Protein AF-A0A1I5CEI7-F1 (afdb_monomer_lite)

InterPro domains:
  IPR011260 RNA polymerase, alpha subunit, C-terminal [PF03118] (13-60)

Secondary structure (DSSP, 8-state):
----------PPBGGGGT--HHHHHHHHHTT--BHHHHHHS-HHHHHHSTT--HHHHHHHHHHSPPPP---TT---------------------------------PPPP---------PPPPPPTHHHH-S----GGGGSSPPPP-PPPPPPPPPPPPPPPPP-----------PPPPP---------PPPPP--HHHHHHHHHHHHHHHHHHHHHHHHHHHHHHHHHHHHHS--

Radius of gyration: 35.65 Å; chains: 1; bounding box: 99×92×72 Å

Structure (mmCIF, N/CA/C/O backbone):
data_AF-A0A1I5CEI7-F1
#
_entry.id   AF-A0A1I5CEI7-F1
#
loop_
_atom_site.group_PDB
_atom_site.id
_atom_site.type_symbol
_atom_site.label_atom_id
_atom_site.label_alt_id
_atom_site.label_comp_id
_atom_site.label_asym_id
_atom_site.label_entity_id
_atom_site.label_seq_id
_atom_site.pdbx_PDB_ins_code
_atom_site.Cartn_x
_atom_site.Cartn_y
_atom_site.Cartn_z
_atom_site.occupancy
_atom_site.B_iso_or_equiv
_atom_site.auth_seq_id
_atom_site.auth_comp_id
_atom_site.auth_asym_id
_atom_site.auth_atom_id
_atom_site.pdbx_PDB_model_num
ATOM 1 N N . MET A 1 1 ? -38.897 -33.132 11.729 1.00 40.50 1 MET A N 1
ATOM 2 C CA . MET A 1 1 ? -38.758 -31.831 11.042 1.00 40.50 1 MET A CA 1
ATOM 3 C C . MET A 1 1 ? -37.419 -31.217 11.440 1.00 40.50 1 MET A C 1
ATOM 5 O O . MET A 1 1 ? -37.358 -30.592 12.490 1.00 40.50 1 MET A O 1
ATOM 9 N N . PRO A 1 2 ? -36.327 -31.475 10.701 1.00 38.19 2 PRO A N 1
ATOM 10 C CA . PRO A 1 2 ? -35.048 -30.816 10.943 1.00 38.19 2 PRO A CA 1
ATOM 11 C C . PRO A 1 2 ? -35.093 -29.392 10.371 1.00 38.19 2 PRO A C 1
ATOM 13 O O . PRO A 1 2 ? -35.242 -29.205 9.166 1.00 38.19 2 PRO A O 1
ATOM 16 N N . THR A 1 3 ? -34.995 -28.383 11.234 1.00 53.44 3 THR A N 1
ATOM 17 C CA . THR A 1 3 ? -34.773 -26.991 10.833 1.00 53.44 3 THR A CA 1
ATOM 18 C C . THR A 1 3 ? -33.291 -26.824 10.524 1.00 53.44 3 THR A C 1
ATOM 20 O O . THR A 1 3 ? -32.473 -26.655 11.428 1.00 53.44 3 THR A O 1
ATOM 23 N N . SER A 1 4 ? -32.929 -26.930 9.251 1.00 35.31 4 SER A N 1
ATOM 24 C CA . SER A 1 4 ? -31.585 -26.600 8.788 1.00 35.31 4 SER A CA 1
ATOM 25 C C . SER A 1 4 ? -31.311 -25.120 9.068 1.00 35.31 4 SER A C 1
ATOM 27 O O . SER A 1 4 ? -31.874 -24.249 8.407 1.00 35.31 4 SER A O 1
ATOM 29 N N . SER A 1 5 ? -30.464 -24.842 10.065 1.00 48.12 5 SER A N 1
ATOM 30 C CA . SER A 1 5 ? -29.835 -23.532 10.254 1.00 48.12 5 SER A CA 1
ATOM 31 C C . SER A 1 5 ? -29.214 -23.082 8.929 1.00 48.12 5 SER A C 1
ATOM 33 O O . SER A 1 5 ? -28.572 -23.909 8.274 1.00 48.12 5 SER A O 1
ATOM 35 N N . PRO A 1 6 ? -29.381 -21.814 8.515 1.00 50.22 6 PRO A N 1
ATOM 36 C CA . PRO A 1 6 ? -28.732 -21.304 7.316 1.00 50.22 6 PRO A CA 1
ATOM 37 C C . PRO A 1 6 ? -27.226 -21.498 7.484 1.00 50.22 6 PRO A C 1
ATOM 39 O O . PRO A 1 6 ? -26.612 -20.976 8.414 1.00 50.22 6 PRO A O 1
ATOM 42 N N . GLY A 1 7 ? -26.674 -22.363 6.635 1.00 40.50 7 GLY A N 1
ATOM 43 C CA . GLY A 1 7 ? -25.315 -22.852 6.745 1.00 40.50 7 GLY A CA 1
ATOM 44 C C . GLY A 1 7 ? -24.320 -21.703 6.718 1.00 40.50 7 GLY A C 1
ATOM 45 O O . GLY A 1 7 ? -24.330 -20.879 5.804 1.00 40.50 7 GLY A O 1
ATOM 46 N N . ALA A 1 8 ? -23.429 -21.695 7.707 1.00 48.41 8 ALA A N 1
ATOM 47 C CA . ALA A 1 8 ? -22.120 -21.089 7.573 1.00 48.41 8 ALA A CA 1
ATOM 48 C C . ALA A 1 8 ? -21.429 -21.783 6.391 1.00 48.41 8 ALA A C 1
ATOM 50 O O . ALA A 1 8 ? -20.852 -22.860 6.537 1.00 48.41 8 ALA A O 1
ATOM 51 N N . ALA A 1 9 ? -21.578 -21.217 5.191 1.00 51.19 9 ALA A N 1
ATOM 52 C CA . ALA A 1 9 ? -20.766 -21.604 4.050 1.00 51.19 9 ALA A CA 1
ATOM 53 C C . ALA A 1 9 ? -19.300 -21.534 4.502 1.00 51.19 9 ALA A C 1
ATOM 55 O O . ALA A 1 9 ? -18.955 -20.568 5.193 1.00 51.19 9 ALA A O 1
ATOM 56 N N . PRO A 1 10 ? -18.459 -22.538 4.188 1.00 53.06 10 PRO A N 1
ATOM 57 C CA . PRO A 1 10 ? -17.054 -22.496 4.559 1.00 53.06 10 PRO A CA 1
ATOM 58 C C . PRO A 1 10 ? -16.498 -21.196 3.996 1.00 53.06 10 PRO A C 1
ATOM 60 O O . PRO A 1 10 ? -16.489 -20.995 2.780 1.00 53.06 10 PRO A O 1
ATOM 63 N N . ALA A 1 11 ? -16.159 -20.273 4.891 1.00 62.72 11 ALA A N 1
ATOM 64 C CA . ALA A 1 11 ? -15.642 -18.983 4.503 1.00 62.72 11 ALA A CA 1
ATOM 65 C C . ALA A 1 11 ? -14.393 -19.268 3.662 1.00 62.72 11 ALA A C 1
ATOM 67 O O . ALA A 1 11 ? -13.496 -19.998 4.088 1.00 62.72 11 ALA A O 1
ATOM 68 N N . GLY A 1 12 ? -14.435 -18.856 2.391 1.00 76.25 12 GLY A N 1
ATOM 69 C CA . GLY A 1 12 ? -13.384 -19.190 1.437 1.00 76.25 12 GLY A CA 1
ATOM 70 C C . GLY A 1 12 ? -12.027 -18.763 1.988 1.00 76.25 12 GLY A C 1
ATOM 71 O O . GLY A 1 12 ? -11.924 -17.779 2.715 1.00 76.25 12 GLY A O 1
ATOM 72 N N . THR A 1 13 ? -10.964 -19.490 1.663 1.00 85.38 13 THR A N 1
ATOM 73 C CA . THR A 1 13 ? -9.607 -19.060 2.009 1.00 85.38 13 THR A CA 1
ATOM 74 C C . THR A 1 13 ? -9.186 -17.898 1.117 1.00 85.38 13 THR A C 1
ATOM 76 O O . THR A 1 13 ? -9.529 -17.844 -0.064 1.00 85.38 13 THR A O 1
ATOM 79 N N . ILE A 1 14 ? -8.396 -16.966 1.655 1.00 89.00 14 ILE A N 1
ATOM 80 C CA . ILE A 1 14 ? -7.962 -15.745 0.947 1.00 89.00 14 ILE A CA 1
ATOM 81 C C . ILE A 1 14 ? -7.246 -16.048 -0.386 1.00 89.00 14 ILE A C 1
ATOM 83 O O . ILE A 1 14 ? -7.298 -15.243 -1.315 1.00 89.00 14 ILE A O 1
ATOM 87 N N . GLU A 1 15 ? -6.625 -17.220 -0.516 1.00 88.00 15 GLU A N 1
ATOM 88 C CA . GLU A 1 15 ? -5.971 -17.685 -1.747 1.00 88.00 15 GLU A CA 1
ATOM 89 C C . GLU A 1 15 ? -6.950 -17.866 -2.918 1.00 88.00 15 GLU A C 1
ATOM 91 O O . GLU A 1 15 ? -6.601 -17.578 -4.063 1.00 88.00 15 GLU A O 1
ATOM 96 N N . THR A 1 16 ? -8.201 -18.249 -2.641 1.00 89.94 16 THR A N 1
ATOM 97 C CA . THR A 1 16 ? -9.236 -18.439 -3.676 1.00 89.94 16 THR A CA 1
ATOM 98 C C . THR A 1 16 ? -9.731 -17.129 -4.291 1.00 89.94 16 THR A C 1
ATOM 100 O O . THR A 1 16 ? -10.317 -17.142 -5.371 1.00 89.94 16 THR A O 1
ATOM 103 N N . LEU A 1 17 ? -9.439 -15.982 -3.666 1.00 89.44 17 LEU A N 1
ATOM 104 C CA . LEU A 1 17 ? -9.821 -14.658 -4.169 1.00 89.44 17 LEU A CA 1
ATOM 105 C C . LEU A 1 17 ? -8.946 -14.160 -5.335 1.00 89.44 17 LEU A C 1
ATOM 107 O O . LEU A 1 17 ? -9.189 -13.068 -5.851 1.00 89.44 17 LEU A O 1
ATOM 111 N N . GLY A 1 18 ? -7.901 -14.901 -5.725 1.00 93.44 18 GLY A N 1
ATOM 112 C CA . GLY A 1 18 ? -6.992 -14.492 -6.803 1.00 93.44 18 GLY A CA 1
ATOM 113 C C . GLY A 1 18 ? -6.206 -13.215 -6.481 1.00 93.44 18 GLY A C 1
ATOM 114 O O . GLY A 1 18 ? -5.847 -12.448 -7.377 1.00 93.44 18 GLY A O 1
ATOM 115 N N . LEU A 1 19 ? -5.968 -12.946 -5.193 1.00 93.44 19 LEU A N 1
ATOM 116 C CA . LEU A 1 19 ? -5.201 -11.781 -4.767 1.00 93.44 19 LEU A CA 1
ATOM 117 C C . LEU A 1 19 ? -3.720 -11.923 -5.161 1.00 93.44 19 LEU A C 1
ATOM 119 O O . LEU A 1 19 ? -3.182 -13.031 -5.174 1.00 93.44 19 LEU A O 1
ATOM 123 N N . PRO A 1 20 ? -3.012 -10.806 -5.418 1.00 93.75 20 PRO A N 1
ATOM 124 C CA . PRO A 1 20 ? -1.572 -10.845 -5.649 1.00 93.75 20 PRO A CA 1
ATOM 125 C C . PRO A 1 20 ? -0.848 -11.524 -4.481 1.00 93.75 20 PRO A C 1
ATOM 127 O O . PRO A 1 20 ? -1.113 -11.186 -3.326 1.00 93.75 20 PRO A O 1
ATOM 130 N N . THR A 1 21 ? 0.125 -12.398 -4.759 1.00 94.88 21 THR A N 1
ATOM 131 C CA . THR A 1 21 ? 0.855 -13.184 -3.739 1.00 94.88 21 THR A CA 1
ATOM 132 C C . THR A 1 21 ? 1.370 -12.325 -2.583 1.00 94.88 21 THR A C 1
ATOM 134 O O . THR A 1 21 ? 1.241 -12.689 -1.421 1.00 94.88 21 THR A O 1
ATOM 137 N N . ARG A 1 22 ? 1.872 -11.119 -2.882 1.00 94.62 22 ARG A N 1
ATOM 138 C CA . ARG A 1 22 ? 2.364 -10.171 -1.870 1.00 94.62 22 ARG A CA 1
ATOM 139 C C . ARG A 1 22 ? 1.282 -9.727 -0.874 1.00 94.62 22 ARG A C 1
ATOM 141 O O . ARG A 1 22 ? 1.599 -9.496 0.288 1.00 94.62 22 ARG A O 1
ATOM 148 N N . ALA A 1 23 ? 0.034 -9.587 -1.321 1.00 95.94 23 ALA A N 1
ATOM 149 C CA . ALA A 1 23 ? -1.092 -9.255 -0.453 1.00 95.94 23 ALA A CA 1
ATOM 150 C C . ALA A 1 23 ? -1.446 -10.433 0.456 1.00 95.94 23 ALA A C 1
ATOM 152 O O . ALA A 1 23 ? -1.619 -10.231 1.653 1.00 95.94 23 ALA A O 1
ATOM 153 N N . VAL A 1 24 ? -1.472 -11.651 -0.097 1.00 96.25 24 VAL A N 1
ATOM 154 C CA . VAL A 1 24 ? -1.725 -12.880 0.667 1.00 96.25 24 VAL A CA 1
ATOM 155 C C . VAL A 1 24 ? -0.679 -13.039 1.770 1.00 96.25 24 VAL A C 1
ATOM 157 O O . VAL A 1 24 ? -1.043 -13.110 2.935 1.00 96.25 24 VAL A O 1
ATOM 160 N N . THR A 1 25 ? 0.618 -12.952 1.452 1.00 96.44 25 THR A N 1
ATOM 161 C CA . THR A 1 25 ? 1.690 -13.078 2.457 1.00 96.44 25 THR A CA 1
ATOM 162 C C . THR A 1 25 ? 1.593 -12.029 3.570 1.00 96.44 25 THR A C 1
ATOM 164 O O . THR A 1 25 ? 1.842 -12.344 4.733 1.00 96.44 25 THR A O 1
ATOM 167 N N . ALA A 1 26 ? 1.235 -10.783 3.237 1.00 96.56 26 ALA A N 1
ATOM 16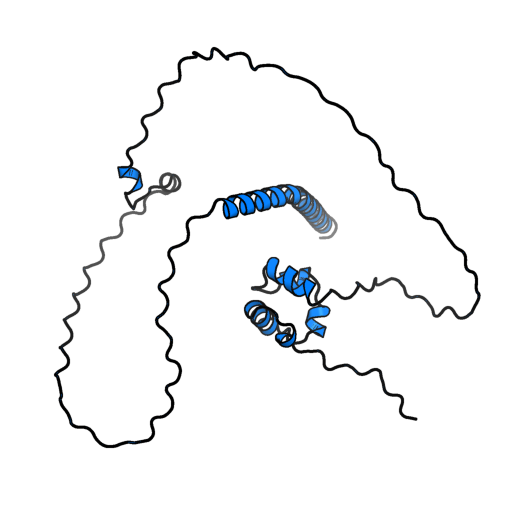8 C CA . ALA A 1 26 ? 1.063 -9.724 4.230 1.00 96.56 26 ALA A CA 1
ATOM 169 C C . ALA A 1 26 ? -0.137 -9.992 5.156 1.00 96.56 26 ALA A C 1
ATOM 171 O O . ALA A 1 26 ? -0.017 -9.816 6.367 1.00 96.56 26 ALA A O 1
ATOM 172 N N . LEU A 1 27 ? -1.261 -10.462 4.603 1.00 96.31 27 LEU A N 1
ATOM 173 C CA . LEU A 1 27 ? -2.462 -10.823 5.362 1.00 96.31 27 LEU A CA 1
ATOM 174 C C . LEU A 1 27 ? -2.216 -12.046 6.257 1.00 96.31 27 LEU A C 1
ATOM 176 O O . LEU A 1 27 ? -2.493 -11.981 7.452 1.00 96.31 27 LEU A O 1
ATOM 180 N N . THR A 1 28 ? -1.584 -13.100 5.733 1.00 96.12 28 THR A N 1
ATOM 181 C CA . THR A 1 28 ? -1.221 -14.298 6.508 1.00 96.12 28 THR A CA 1
ATOM 182 C C . THR A 1 28 ? -0.255 -13.963 7.642 1.00 96.12 28 THR A C 1
ATOM 184 O O . THR A 1 28 ? -0.443 -14.424 8.764 1.00 96.12 28 THR A O 1
ATOM 187 N N . ARG A 1 29 ? 0.749 -13.108 7.396 1.00 96.81 29 ARG A N 1
ATOM 188 C CA . ARG A 1 29 ? 1.665 -12.636 8.449 1.00 96.81 29 ARG A CA 1
ATOM 189 C C . ARG A 1 29 ? 0.936 -11.823 9.525 1.00 96.81 29 ARG A C 1
ATOM 191 O O . ARG A 1 29 ? 1.349 -11.852 10.679 1.00 96.81 29 ARG A O 1
ATOM 198 N N . ALA A 1 30 ? -0.130 -11.116 9.159 1.00 95.31 30 ALA A N 1
ATOM 199 C CA . ALA A 1 30 ? -0.997 -10.401 10.092 1.00 95.31 30 ALA A CA 1
ATOM 200 C C . AL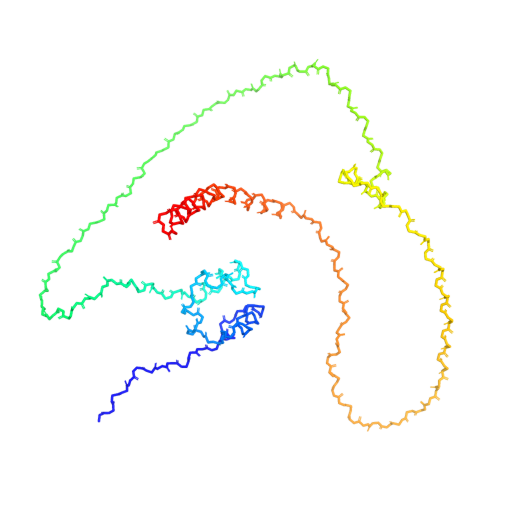A A 1 30 ? -2.046 -11.305 10.774 1.00 95.31 30 ALA A C 1
ATOM 202 O O . ALA A 1 30 ? -2.870 -10.801 11.531 1.00 95.31 30 ALA A O 1
ATOM 203 N N . GLY A 1 31 ? -2.030 -12.620 10.517 1.00 96.38 31 GLY A N 1
ATOM 204 C CA . GLY A 1 31 ? -2.982 -13.584 11.078 1.00 96.38 31 GLY A CA 1
ATOM 205 C C . GLY A 1 31 ? -4.363 -13.571 10.414 1.00 96.38 31 GLY A C 1
ATOM 206 O O . GLY A 1 31 ? -5.285 -14.207 10.912 1.00 96.38 31 GLY A O 1
ATOM 207 N N . ILE A 1 32 ? -4.523 -12.863 9.294 1.00 95.69 32 ILE A N 1
ATOM 208 C CA . ILE A 1 32 ? -5.776 -12.779 8.541 1.00 95.69 32 ILE A CA 1
ATOM 209 C C . ILE A 1 32 ? -5.708 -13.842 7.446 1.00 95.69 32 ILE A C 1
ATOM 211 O O . ILE A 1 32 ? -5.067 -13.634 6.418 1.00 95.69 32 ILE A O 1
ATOM 215 N N . THR A 1 33 ? -6.320 -15.001 7.688 1.00 95.00 33 THR A N 1
ATOM 216 C CA . THR A 1 33 ? -6.325 -16.151 6.760 1.00 95.00 33 THR A CA 1
ATOM 217 C C . THR A 1 33 ? -7.700 -16.442 6.155 1.00 95.00 33 THR A C 1
ATOM 219 O O . THR A 1 33 ? -7.792 -17.169 5.165 1.00 95.00 33 THR A O 1
ATOM 222 N N . ASP A 1 34 ? -8.747 -15.829 6.706 1.00 93.25 34 ASP A N 1
ATOM 223 C CA . ASP A 1 34 ? -10.143 -16.035 6.329 1.00 93.25 34 ASP A CA 1
ATOM 224 C C . ASP A 1 34 ? -10.742 -14.797 5.633 1.00 93.25 34 ASP A C 1
ATOM 226 O O . ASP A 1 34 ? -10.469 -13.649 6.002 1.00 93.25 34 ASP A O 1
ATOM 230 N N . VAL A 1 35 ? -11.588 -15.034 4.630 1.00 93.12 35 VAL A N 1
ATOM 231 C CA . VAL A 1 35 ? -12.353 -14.010 3.913 1.00 93.12 35 VAL A CA 1
ATOM 232 C C . VAL A 1 35 ? -13.341 -13.298 4.834 1.00 93.12 35 VAL A C 1
ATOM 234 O O . VAL A 1 35 ? -13.513 -12.088 4.687 1.00 93.12 35 VAL A O 1
ATOM 237 N N . ALA A 1 36 ? -13.945 -13.983 5.811 1.00 87.12 36 ALA A N 1
ATOM 238 C CA . ALA A 1 36 ? -14.850 -13.325 6.758 1.00 87.12 36 ALA A CA 1
ATOM 239 C C . ALA A 1 36 ? -14.101 -12.310 7.641 1.00 87.12 36 ALA A C 1
ATOM 241 O O . ALA A 1 36 ? -14.546 -11.170 7.796 1.00 87.12 36 ALA A O 1
ATOM 242 N N . ALA A 1 37 ? -12.917 -12.684 8.140 1.00 91.00 37 ALA A N 1
ATOM 243 C CA . ALA A 1 37 ? -12.034 -11.776 8.872 1.00 91.00 37 ALA A CA 1
ATOM 244 C C . ALA A 1 37 ? -11.566 -10.605 7.990 1.00 91.00 37 ALA A C 1
ATOM 246 O O . ALA A 1 37 ? -11.557 -9.456 8.432 1.00 91.00 37 ALA A O 1
ATOM 247 N N . LEU A 1 38 ? -11.231 -10.873 6.723 1.00 93.56 38 LEU A N 1
ATOM 248 C CA . LEU A 1 38 ? -10.838 -9.839 5.765 1.00 93.56 38 LEU A CA 1
ATOM 249 C C . LEU A 1 38 ? -11.974 -8.849 5.461 1.00 93.56 38 LEU A C 1
ATOM 251 O O . LEU A 1 38 ? -11.726 -7.648 5.336 1.00 93.56 38 LEU A O 1
ATOM 255 N N . ALA A 1 39 ? -13.208 -9.344 5.346 1.00 92.00 39 ALA A N 1
ATOM 256 C CA . ALA A 1 39 ? -14.391 -8.524 5.127 1.00 92.00 39 ALA A CA 1
ATOM 257 C C . ALA A 1 39 ? -14.694 -7.643 6.346 1.00 92.00 39 ALA A C 1
ATOM 259 O O . ALA A 1 39 ? -15.011 -6.472 6.167 1.00 92.00 39 ALA A O 1
ATOM 260 N N . ALA A 1 40 ? -14.539 -8.173 7.563 1.00 90.81 40 ALA A N 1
ATOM 261 C CA . ALA A 1 40 ? -14.794 -7.442 8.804 1.00 90.81 40 ALA A CA 1
ATOM 262 C C . ALA A 1 40 ? -13.826 -6.273 9.049 1.00 90.81 40 ALA A C 1
ATOM 264 O O . ALA A 1 40 ? -14.191 -5.311 9.722 1.00 90.81 40 ALA A O 1
ATOM 265 N N . LEU A 1 41 ? -12.607 -6.337 8.502 1.00 92.31 41 LEU A N 1
ATOM 266 C CA . LEU A 1 41 ? -11.656 -5.234 8.604 1.00 92.31 41 LEU A CA 1
ATOM 267 C C . LEU A 1 41 ? -12.168 -4.020 7.838 1.00 92.31 41 LEU A C 1
ATOM 269 O O . LEU A 1 41 ? -12.793 -4.159 6.789 1.00 92.31 41 LEU A O 1
ATOM 273 N N . THR A 1 42 ? -11.823 -2.823 8.295 1.00 92.69 42 THR A N 1
ATOM 274 C CA . THR A 1 42 ? -12.103 -1.561 7.597 1.00 92.69 42 THR A CA 1
ATOM 275 C C . THR A 1 42 ? -10.969 -1.182 6.646 1.00 92.69 42 THR A C 1
ATOM 277 O O . THR A 1 42 ? -9.856 -1.723 6.680 1.00 92.69 42 THR A O 1
ATOM 280 N N . ARG A 1 43 ? -11.201 -0.214 5.751 1.00 91.12 43 ARG A N 1
ATOM 281 C CA . ARG A 1 43 ? -10.130 0.307 4.875 1.00 91.12 43 ARG A CA 1
ATOM 282 C C . ARG A 1 43 ? -8.949 0.887 5.667 1.00 91.12 43 ARG A C 1
ATOM 284 O O . ARG A 1 43 ? -7.805 0.782 5.223 1.00 91.12 43 ARG A O 1
ATOM 291 N N . ARG A 1 44 ? -9.227 1.487 6.830 1.00 89.94 44 ARG A N 1
ATOM 292 C CA . ARG A 1 44 ? -8.214 2.045 7.735 1.00 89.94 44 ARG A CA 1
ATOM 293 C C . ARG A 1 44 ? -7.368 0.940 8.361 1.00 89.94 44 ARG A C 1
ATOM 295 O O . ARG A 1 44 ? -6.146 1.056 8.358 1.00 89.94 44 ARG A O 1
ATOM 302 N N . GLU A 1 45 ? -7.996 -0.126 8.837 1.00 94.69 45 GLU A N 1
ATOM 303 C CA . GLU A 1 45 ? -7.296 -1.266 9.440 1.00 94.69 45 GLU A CA 1
ATOM 304 C C . GLU A 1 45 ? -6.434 -2.000 8.415 1.00 94.69 45 GLU A C 1
ATOM 306 O O . GLU A 1 45 ? -5.263 -2.258 8.678 1.00 94.69 45 GLU A O 1
ATOM 311 N N . LEU A 1 46 ? -6.939 -2.206 7.194 1.00 95.50 46 LEU A N 1
ATOM 312 C CA . LEU A 1 46 ? -6.127 -2.769 6.111 1.00 95.50 46 LEU A CA 1
ATOM 313 C C . LEU A 1 46 ? -4.902 -1.915 5.772 1.00 95.50 46 LEU A C 1
ATOM 315 O O . LEU A 1 46 ? -3.855 -2.460 5.439 1.00 95.50 46 LEU A O 1
ATOM 319 N N . SER A 1 47 ? -5.010 -0.586 5.864 1.00 95.81 47 SER A N 1
ATOM 320 C CA . SER A 1 47 ? -3.866 0.307 5.639 1.00 95.81 47 SER A CA 1
ATOM 321 C C . SER A 1 47 ? -2.840 0.303 6.778 1.00 95.81 47 SER A C 1
ATOM 323 O O . SER A 1 47 ? -1.723 0.772 6.578 1.00 95.81 47 SER A O 1
ATOM 325 N N . ALA A 1 48 ? -3.202 -0.221 7.955 1.00 96.19 48 ALA A N 1
ATOM 326 C CA . ALA A 1 48 ? -2.287 -0.388 9.080 1.00 96.19 48 ALA A CA 1
ATOM 327 C C . ALA A 1 48 ? -1.460 -1.683 8.979 1.00 96.19 48 ALA A C 1
ATOM 329 O O . ALA A 1 48 ? -0.456 -1.815 9.678 1.00 96.19 48 ALA A O 1
ATOM 330 N N . VAL A 1 49 ? -1.844 -2.625 8.107 1.00 96.12 49 VAL A N 1
ATOM 331 C CA . VAL A 1 49 ? -1.119 -3.887 7.929 1.00 96.12 49 VAL A CA 1
ATOM 332 C C . VAL A 1 49 ? 0.225 -3.636 7.219 1.00 96.12 49 VAL A C 1
ATOM 334 O O . VAL A 1 49 ? 0.244 -3.132 6.089 1.00 96.12 49 VAL A O 1
ATOM 337 N N . PRO A 1 50 ? 1.371 -4.003 7.828 1.00 94.31 50 PRO A N 1
ATOM 338 C CA . PRO A 1 50 ? 2.684 -3.792 7.226 1.00 94.31 50 PRO A CA 1
ATOM 339 C C . PRO A 1 50 ? 2.820 -4.489 5.867 1.00 94.31 50 PRO A C 1
ATOM 341 O O . PRO A 1 50 ? 2.567 -5.683 5.727 1.00 94.31 50 PRO A O 1
ATOM 344 N N . GLY A 1 51 ? 3.259 -3.743 4.852 1.00 93.88 51 GLY A N 1
ATOM 345 C CA . GLY A 1 51 ? 3.439 -4.263 3.491 1.00 93.88 51 GLY A CA 1
ATOM 346 C C . GLY A 1 51 ? 2.203 -4.167 2.589 1.00 93.88 51 GLY A C 1
ATOM 347 O O . GLY A 1 51 ? 2.329 -4.416 1.386 1.00 93.88 51 GLY A O 1
ATOM 348 N N . LEU A 1 52 ? 1.050 -3.731 3.112 1.00 95.12 52 LEU A N 1
ATOM 349 C CA . LEU A 1 52 ? -0.138 -3.406 2.320 1.00 95.12 52 LEU A CA 1
ATOM 350 C C . LEU A 1 52 ? -0.171 -1.913 1.962 1.00 95.12 52 LEU A C 1
ATOM 352 O O . LEU A 1 52 ? -0.611 -1.057 2.721 1.00 95.12 52 LEU A O 1
ATOM 356 N N . GLY A 1 53 ? 0.300 -1.586 0.757 1.00 94.50 53 GLY A N 1
ATOM 357 C CA . GLY A 1 53 ? 0.202 -0.227 0.219 1.00 94.50 53 GLY A CA 1
ATOM 358 C C . GLY A 1 53 ? -1.227 0.148 -0.201 1.00 94.50 53 GLY A C 1
ATOM 359 O O . GLY A 1 53 ? -2.046 -0.717 -0.511 1.00 94.50 53 GLY A O 1
ATOM 360 N N . ALA A 1 54 ? -1.511 1.450 -0.321 1.00 91.75 54 ALA A N 1
ATOM 361 C CA . ALA A 1 54 ? -2.834 1.972 -0.703 1.00 91.75 54 ALA A CA 1
ATOM 362 C C . ALA A 1 54 ? -3.399 1.371 -2.010 1.00 91.75 54 ALA A C 1
ATOM 364 O O . ALA A 1 54 ? -4.608 1.166 -2.139 1.00 91.75 54 ALA A O 1
ATOM 365 N N . GLY A 1 55 ? -2.526 1.048 -2.972 1.00 94.81 55 GLY A N 1
ATOM 366 C CA . GLY A 1 55 ? -2.918 0.371 -4.211 1.00 94.81 55 GLY A CA 1
ATOM 367 C C . GLY A 1 55 ? -3.467 -1.038 -3.970 1.00 94.81 55 GLY A C 1
ATOM 368 O O . GLY A 1 55 ? -4.520 -1.378 -4.503 1.00 94.81 55 GLY A O 1
ATOM 369 N N . LEU A 1 56 ? -2.812 -1.823 -3.107 1.00 95.56 56 LEU A N 1
ATOM 370 C CA . LEU A 1 56 ? -3.274 -3.166 -2.745 1.00 95.56 56 LEU A CA 1
ATOM 371 C C . LEU A 1 56 ? -4.576 -3.115 -1.949 1.00 95.56 56 LEU A C 1
ATOM 373 O O . LEU A 1 56 ? -5.486 -3.879 -2.244 1.00 95.56 56 LEU A O 1
ATOM 377 N N . VAL A 1 57 ? -4.717 -2.168 -1.018 1.00 95.62 57 VAL A N 1
ATOM 378 C CA . VAL A 1 57 ? -5.976 -1.967 -0.278 1.00 95.62 57 VAL A CA 1
ATOM 379 C C . VAL A 1 57 ? -7.135 -1.659 -1.234 1.00 95.62 57 VAL A C 1
ATOM 381 O O . VAL A 1 57 ? -8.244 -2.159 -1.060 1.00 95.62 57 VAL A O 1
ATOM 384 N N . THR A 1 58 ? -6.887 -0.866 -2.279 1.00 93.75 58 THR A N 1
ATOM 385 C CA . THR A 1 58 ? -7.906 -0.555 -3.295 1.00 93.75 58 THR A CA 1
ATOM 386 C C . THR A 1 58 ? -8.264 -1.779 -4.139 1.00 93.75 58 THR A C 1
ATOM 388 O O . THR A 1 58 ? -9.439 -1.980 -4.435 1.00 93.75 58 THR A O 1
ATOM 391 N N . ALA A 1 59 ? -7.277 -2.608 -4.493 1.00 92.19 59 ALA A N 1
ATOM 392 C CA . ALA A 1 59 ? -7.495 -3.850 -5.233 1.00 92.19 59 ALA A CA 1
ATOM 393 C C . ALA A 1 59 ? -8.289 -4.876 -4.409 1.00 92.19 59 ALA A C 1
ATOM 395 O O . ALA A 1 59 ? -9.280 -5.406 -4.901 1.00 92.19 59 ALA A O 1
ATOM 396 N N . ILE A 1 60 ? -7.923 -5.079 -3.139 1.00 93.00 60 ILE A N 1
ATOM 397 C CA . ILE A 1 60 ? -8.640 -5.977 -2.221 1.00 93.00 60 ILE A CA 1
ATOM 398 C C . ILE A 1 60 ? -10.103 -5.543 -2.090 1.00 93.00 60 ILE A C 1
ATOM 400 O O . ILE A 1 60 ? -10.995 -6.373 -2.208 1.00 93.00 60 ILE A O 1
ATOM 404 N N . ARG A 1 61 ? -10.373 -4.238 -1.949 1.00 92.94 61 ARG A N 1
ATOM 405 C CA . ARG A 1 61 ? -11.746 -3.715 -1.821 1.00 92.94 61 ARG A CA 1
ATOM 406 C C . ARG A 1 61 ? -12.599 -3.805 -3.079 1.00 92.94 61 ARG A C 1
ATOM 408 O O . ARG A 1 61 ? -13.811 -3.664 -2.980 1.00 92.94 61 ARG A O 1
ATOM 415 N N . ARG A 1 62 ? -11.996 -4.020 -4.250 1.00 90.44 62 ARG A N 1
ATOM 416 C CA . ARG A 1 62 ? -12.768 -4.351 -5.454 1.00 90.44 62 ARG A CA 1
ATOM 417 C C . ARG A 1 62 ? -13.284 -5.787 -5.423 1.00 90.44 62 ARG A C 1
ATOM 419 O O . ARG A 1 62 ? -14.338 -6.036 -5.989 1.00 90.44 62 ARG A O 1
ATOM 426 N N . VAL A 1 63 ? -12.541 -6.699 -4.797 1.00 91.00 63 VAL A N 1
ATOM 427 C CA . VAL A 1 63 ? -12.871 -8.132 -4.740 1.00 91.00 63 VAL A CA 1
ATOM 428 C C . VAL A 1 63 ? -13.723 -8.457 -3.513 1.00 91.00 63 VAL A C 1
ATOM 430 O O . VAL A 1 63 ? -14.659 -9.241 -3.603 1.00 91.00 63 VAL A O 1
ATOM 433 N N . VAL A 1 64 ? -13.426 -7.822 -2.378 1.00 90.62 64 VAL A N 1
ATOM 434 C CA . VAL A 1 64 ? -14.133 -8.005 -1.107 1.00 90.62 64 VAL A CA 1
ATOM 435 C C . VAL A 1 64 ? -14.749 -6.663 -0.700 1.00 90.62 64 VAL A C 1
ATOM 437 O O . VAL A 1 64 ? -14.063 -5.836 -0.080 1.00 90.62 64 VAL A O 1
ATOM 440 N N . PRO A 1 65 ? -16.008 -6.389 -1.094 1.00 81.00 65 PRO A N 1
ATOM 441 C CA . PRO A 1 65 ? -16.704 -5.187 -0.653 1.00 81.00 65 PRO A CA 1
ATOM 442 C C . PRO A 1 65 ? -16.802 -5.157 0.879 1.00 81.00 65 PRO A C 1
ATOM 444 O O . PRO A 1 65 ? -16.935 -6.188 1.533 1.00 81.00 65 PRO A O 1
ATOM 447 N N . GLU A 1 66 ? -16.670 -3.961 1.455 1.00 75.75 66 GLU A N 1
ATOM 448 C CA . GLU A 1 66 ? -16.802 -3.751 2.901 1.00 75.75 66 GLU A CA 1
ATOM 449 C C . GLU A 1 66 ? -18.250 -4.047 3.326 1.00 75.75 66 GLU A C 1
ATOM 451 O O . GLU A 1 66 ? -19.173 -3.659 2.598 1.00 75.75 66 GLU A O 1
ATOM 456 N N . PRO A 1 67 ? -18.476 -4.739 4.460 1.00 70.25 67 PRO A N 1
ATOM 457 C CA . PRO A 1 67 ? -19.814 -4.938 4.981 1.00 70.25 67 PRO A CA 1
ATOM 458 C C . PRO A 1 67 ? -20.452 -3.561 5.177 1.00 70.25 67 PRO A C 1
ATOM 460 O O . PRO A 1 67 ? -19.786 -2.650 5.683 1.00 70.25 67 PRO A O 1
ATOM 463 N N . PRO A 1 68 ? -21.713 -3.377 4.745 1.00 64.94 68 PRO A N 1
ATOM 464 C CA . PRO A 1 68 ? -22.403 -2.115 4.942 1.00 64.94 68 PRO A CA 1
ATOM 465 C C . PRO A 1 68 ? -22.336 -1.806 6.430 1.00 64.94 68 PRO A C 1
ATOM 467 O O . PRO A 1 68 ? -22.751 -2.631 7.243 1.00 64.94 68 PRO A O 1
ATOM 470 N N . ALA A 1 69 ? -21.728 -0.667 6.773 1.00 62.03 69 ALA A N 1
ATOM 471 C CA . ALA A 1 69 ? -21.562 -0.252 8.152 1.00 62.03 69 ALA A CA 1
ATOM 472 C C . ALA A 1 69 ? -22.934 -0.326 8.823 1.00 62.03 69 ALA A C 1
ATOM 474 O O . ALA A 1 69 ? -23.829 0.461 8.509 1.00 62.03 69 ALA A O 1
ATOM 475 N N . VAL A 1 70 ? -23.115 -1.323 9.691 1.00 57.41 70 VAL A N 1
ATOM 476 C CA . VAL A 1 70 ? -24.322 -1.445 10.494 1.00 57.41 70 VAL A CA 1
ATOM 477 C C . VAL A 1 70 ? -24.254 -0.254 11.423 1.00 57.41 70 VAL A C 1
ATOM 479 O O . VAL A 1 70 ? -23.461 -0.243 12.362 1.00 57.41 70 VAL A O 1
ATOM 482 N N . LEU A 1 71 ? -24.997 0.797 11.085 1.00 46.44 71 LEU A N 1
ATOM 483 C CA . LEU A 1 71 ? -25.117 1.979 11.917 1.00 46.44 71 LEU A CA 1
ATOM 484 C C . LEU A 1 71 ? -25.561 1.486 13.302 1.00 46.44 71 LEU A C 1
ATOM 486 O O . LEU A 1 71 ? -26.648 0.908 13.406 1.00 46.44 71 LEU A O 1
ATOM 490 N N . PRO A 1 72 ? -24.746 1.649 14.361 1.00 53.66 72 PRO A N 1
ATOM 491 C CA . PRO A 1 72 ? -25.155 1.304 15.713 1.00 53.66 72 PRO A CA 1
ATOM 492 C C . PRO A 1 72 ? -26.199 2.338 16.148 1.00 53.66 72 PRO A C 1
ATOM 494 O O . PRO A 1 72 ? -25.872 3.352 16.754 1.00 53.66 72 PRO A O 1
ATOM 497 N N . GLY A 1 73 ? -27.447 2.153 15.720 1.00 52.00 73 GLY A N 1
ATOM 498 C CA . GLY A 1 73 ? -28.458 3.197 15.870 1.00 52.00 73 GLY A CA 1
ATOM 499 C C . GLY A 1 73 ? -29.830 2.922 15.270 1.00 52.00 73 GLY A C 1
ATOM 500 O O . GLY A 1 73 ? -30.647 3.834 15.226 1.00 52.00 73 GLY A O 1
ATOM 501 N N . THR A 1 74 ? -30.138 1.704 14.830 1.00 46.75 74 THR A N 1
ATOM 502 C CA . THR A 1 74 ? -31.537 1.343 14.567 1.00 46.75 74 THR A CA 1
ATOM 503 C C . THR A 1 74 ? -31.854 0.020 15.238 1.00 46.75 74 THR A C 1
ATOM 505 O O . THR A 1 74 ? -32.030 -1.017 14.609 1.00 46.75 74 THR A O 1
ATOM 508 N N . THR A 1 75 ? -31.953 0.063 16.566 1.00 50.09 75 THR A N 1
ATOM 509 C CA . THR A 1 75 ? -32.931 -0.767 17.269 1.00 50.09 75 THR A CA 1
ATOM 510 C C . THR A 1 75 ? -34.304 -0.393 16.713 1.00 50.09 75 THR A C 1
ATOM 512 O O . THR A 1 75 ? -34.972 0.492 17.240 1.00 50.09 75 THR A O 1
ATOM 515 N N . VAL A 1 76 ? -34.686 -0.998 15.589 1.00 50.72 76 VAL A N 1
ATOM 516 C CA . VAL A 1 76 ? -36.083 -1.062 15.171 1.00 50.72 76 VAL A CA 1
ATOM 517 C C . VAL A 1 76 ? -36.719 -2.046 16.153 1.00 50.72 76 VAL A C 1
ATOM 519 O O . VAL A 1 76 ? -36.376 -3.230 16.108 1.00 50.72 76 VAL A O 1
ATOM 522 N N . PRO A 1 77 ? -37.556 -1.595 17.107 1.00 54.31 77 PRO A N 1
ATOM 523 C CA . PRO A 1 77 ? -38.355 -2.529 17.886 1.00 54.31 77 PRO A CA 1
ATOM 524 C C . PRO A 1 77 ? -39.205 -3.357 16.909 1.00 54.31 77 PRO A C 1
ATOM 526 O O . PRO A 1 77 ? -39.558 -2.840 15.847 1.00 54.31 77 PRO A O 1
ATOM 529 N N . PRO A 1 78 ? -39.546 -4.618 17.223 1.00 55.41 78 PRO A N 1
ATOM 530 C CA . PRO A 1 78 ? -40.432 -5.414 16.385 1.00 55.41 78 PRO A CA 1
ATOM 531 C C . PRO A 1 78 ? -41.820 -4.757 16.360 1.00 55.41 78 PRO A C 1
ATOM 533 O O . PRO A 1 78 ? -42.677 -5.019 17.204 1.00 55.41 78 PRO A O 1
ATOM 536 N N . ALA A 1 79 ? -42.024 -3.852 15.403 1.00 44.81 79 ALA A N 1
ATOM 537 C CA . ALA A 1 79 ? -43.308 -3.250 15.119 1.00 44.81 79 ALA A CA 1
ATOM 538 C C . ALA A 1 79 ? -44.159 -4.320 14.442 1.00 44.81 79 ALA A C 1
ATOM 540 O O . ALA A 1 79 ? -44.008 -4.663 13.271 1.00 44.81 79 ALA A O 1
ATOM 541 N N . THR A 1 80 ? -45.010 -4.896 15.274 1.00 54.97 80 THR A N 1
ATOM 542 C CA . THR A 1 80 ? -46.127 -5.737 14.887 1.00 54.97 80 THR A CA 1
ATOM 543 C C . THR A 1 80 ? -47.072 -4.892 14.014 1.00 54.97 80 THR A C 1
ATOM 545 O O . THR A 1 80 ? -47.360 -3.750 14.360 1.00 54.97 80 THR A O 1
ATOM 548 N N . THR A 1 81 ? -47.589 -5.495 12.939 1.00 51.84 81 THR A N 1
ATOM 549 C CA . THR A 1 81 ? -48.894 -5.178 12.319 1.00 51.84 81 THR A CA 1
ATOM 550 C C . THR A 1 81 ? -48.977 -4.037 11.284 1.00 51.84 81 THR A C 1
ATOM 552 O O . THR A 1 81 ? -49.059 -2.866 11.621 1.00 51.84 81 THR A O 1
ATOM 555 N N . ALA A 1 82 ? -49.145 -4.484 10.032 1.00 50.53 82 ALA A N 1
ATOM 556 C CA . ALA A 1 82 ? -50.204 -4.128 9.073 1.00 50.53 82 ALA A CA 1
ATOM 557 C C . ALA A 1 82 ? -50.248 -2.778 8.332 1.00 50.53 82 ALA A C 1
ATOM 559 O O . ALA A 1 82 ? -49.900 -1.721 8.838 1.00 50.53 82 ALA A O 1
ATOM 560 N N . ALA A 1 83 ? -50.876 -2.914 7.155 1.00 47.72 83 ALA A N 1
ATOM 561 C CA . ALA A 1 83 ? -51.447 -1.919 6.251 1.00 47.72 83 ALA A CA 1
ATOM 562 C C . ALA A 1 83 ? -50.408 -1.133 5.436 1.00 47.72 83 ALA A C 1
ATOM 564 O O . ALA A 1 83 ? -49.633 -0.345 5.957 1.00 47.72 83 ALA A O 1
ATOM 565 N N . ASP A 1 84 ? -50.213 -1.488 4.166 1.00 55.28 84 ASP A N 1
ATOM 566 C CA . ASP A 1 84 ? -51.083 -1.099 3.043 1.00 55.28 84 ASP A CA 1
ATOM 567 C C . ASP A 1 84 ? -51.014 0.416 2.802 1.00 55.28 84 ASP A C 1
ATOM 569 O O . ASP A 1 84 ? -51.428 1.191 3.660 1.00 55.28 84 ASP A O 1
ATOM 573 N N . THR A 1 85 ? -50.429 0.805 1.661 1.00 47.94 85 THR A N 1
ATOM 574 C CA . THR A 1 85 ? -50.792 1.944 0.785 1.00 47.94 85 THR A CA 1
ATOM 575 C C . THR A 1 85 ? -49.585 2.380 -0.066 1.00 47.94 85 THR A C 1
ATOM 577 O O . THR A 1 85 ? -48.671 3.068 0.384 1.00 47.94 85 THR A O 1
ATOM 580 N N . THR A 1 86 ? -49.624 1.989 -1.339 1.00 50.84 86 THR A N 1
ATOM 581 C CA . THR A 1 86 ? -48.981 2.622 -2.511 1.00 50.84 86 THR A CA 1
ATOM 582 C C . THR A 1 86 ? -49.501 4.064 -2.663 1.00 50.84 86 THR A C 1
ATOM 584 O O . THR A 1 86 ? -50.705 4.245 -2.483 1.00 50.84 86 THR A O 1
ATOM 587 N N . PRO A 1 87 ? -48.694 5.099 -3.001 1.00 58.38 87 PRO A N 1
ATOM 588 C CA . PRO A 1 87 ? -48.477 5.480 -4.417 1.00 58.38 87 PRO A CA 1
ATOM 589 C C . PRO A 1 87 ? -47.081 6.110 -4.705 1.00 58.38 87 PRO A C 1
ATOM 591 O O . PRO A 1 87 ? -46.457 6.715 -3.846 1.00 58.38 87 PRO A O 1
ATOM 594 N N . ALA A 1 88 ? -46.433 5.790 -5.830 1.00 42.34 88 ALA A N 1
ATOM 595 C CA . ALA A 1 88 ? -46.459 6.479 -7.134 1.00 42.34 88 ALA A CA 1
ATOM 596 C C . ALA A 1 88 ? -45.639 7.794 -7.243 1.00 42.34 88 ALA A C 1
ATOM 598 O O . ALA A 1 88 ? -45.938 8.779 -6.586 1.00 42.34 88 ALA A O 1
ATOM 599 N N . VAL A 1 89 ? -44.697 7.773 -8.204 1.00 53.66 89 VAL A N 1
ATOM 600 C CA . VAL A 1 89 ? -44.294 8.853 -9.138 1.00 53.66 89 VAL A CA 1
ATOM 601 C C . VAL A 1 89 ? -43.683 10.143 -8.556 1.00 53.66 89 VAL A C 1
ATOM 603 O O . VAL A 1 89 ? -44.341 10.899 -7.857 1.00 53.66 89 VAL A O 1
ATOM 606 N N . THR A 1 90 ? -42.456 10.480 -8.985 1.00 40.28 90 THR A N 1
ATOM 607 C CA . THR A 1 90 ? -42.160 11.666 -9.834 1.00 40.28 90 THR A CA 1
ATOM 608 C C . THR A 1 90 ? -40.652 11.796 -10.084 1.00 40.28 90 THR A C 1
ATOM 610 O O . THR A 1 90 ? -39.859 11.996 -9.168 1.00 40.28 90 THR A O 1
ATOM 613 N N . THR A 1 91 ? -40.284 11.716 -11.360 1.00 58.88 91 THR A N 1
ATOM 614 C CA . THR A 1 91 ? -38.989 12.094 -11.938 1.00 58.88 91 THR A CA 1
ATOM 615 C C . THR A 1 91 ? -38.951 13.608 -12.186 1.00 58.88 91 THR A C 1
ATOM 617 O O . THR A 1 91 ? -39.872 14.110 -12.828 1.00 58.88 91 THR A O 1
ATOM 620 N N . PRO A 1 92 ? -37.885 14.331 -11.796 1.00 52.44 92 PRO A N 1
ATOM 621 C CA . PRO A 1 92 ? -37.504 15.594 -12.428 1.00 52.44 92 PRO A CA 1
ATOM 622 C C . PRO A 1 92 ? -36.176 15.401 -13.189 1.00 52.44 92 PRO A C 1
ATOM 624 O O . PRO A 1 92 ? -35.179 14.965 -12.622 1.00 52.44 92 PRO A O 1
ATOM 627 N N . ALA A 1 93 ? -36.186 15.486 -14.519 1.00 43.75 93 ALA A N 1
ATOM 628 C CA . ALA A 1 93 ? -36.115 16.726 -15.302 1.00 43.75 93 ALA A CA 1
ATOM 629 C C . ALA A 1 93 ? -34.664 17.229 -15.448 1.00 43.75 93 ALA A C 1
ATOM 631 O O . ALA A 1 93 ? -34.123 17.949 -14.614 1.00 43.75 93 ALA A O 1
ATOM 632 N N . GLU A 1 94 ? -34.068 16.795 -16.554 1.00 48.94 94 GLU A N 1
ATOM 633 C CA . GLU A 1 94 ? -32.853 17.294 -17.193 1.00 48.94 94 GLU A CA 1
ATOM 634 C C . GLU A 1 94 ? -33.070 18.711 -17.757 1.00 48.94 94 GLU A C 1
ATOM 636 O O . GLU A 1 94 ? -34.104 18.958 -18.381 1.00 48.94 94 GLU A O 1
ATOM 641 N N . PRO A 1 95 ? -32.094 19.625 -17.609 1.00 60.09 95 PRO A N 1
ATOM 642 C CA . PRO A 1 95 ? -32.000 20.796 -18.468 1.00 60.09 95 PRO A CA 1
ATOM 643 C C . PRO A 1 95 ? -30.688 20.807 -19.274 1.00 60.09 95 PRO A C 1
ATOM 645 O O . PRO A 1 95 ? -29.607 21.046 -18.738 1.00 60.09 95 PRO A O 1
ATOM 648 N N . ALA A 1 96 ? -30.813 20.626 -20.589 1.00 46.44 96 ALA A N 1
ATOM 649 C CA . ALA A 1 96 ? -29.996 21.325 -21.588 1.00 46.44 96 ALA A CA 1
ATOM 650 C C . ALA A 1 96 ? -30.662 22.692 -21.861 1.00 46.44 96 ALA A C 1
ATOM 652 O O . ALA A 1 96 ? -31.892 22.765 -21.774 1.00 46.44 96 ALA A O 1
ATOM 653 N N . PRO A 1 97 ? -29.926 23.787 -22.154 1.00 62.59 97 PRO A N 1
ATOM 654 C CA . PRO A 1 97 ? -29.324 24.039 -23.481 1.00 62.59 97 PRO A CA 1
ATOM 655 C C . PRO A 1 97 ? -28.003 24.868 -23.347 1.00 62.59 97 PRO A C 1
ATOM 657 O O . PRO A 1 97 ? -27.514 25.037 -22.241 1.00 62.59 97 PRO A O 1
ATOM 660 N N . ALA A 1 98 ? -27.287 25.422 -24.329 1.00 42.25 98 ALA A N 1
ATOM 661 C CA . ALA A 1 98 ? -27.520 25.805 -25.714 1.00 42.25 98 ALA A CA 1
ATOM 662 C C . ALA A 1 98 ? -26.155 26.040 -26.407 1.00 42.25 98 ALA A C 1
ATOM 664 O O . ALA A 1 98 ? -25.134 26.260 -25.756 1.00 42.25 98 ALA A O 1
ATOM 665 N N . ALA A 1 99 ? -26.178 26.039 -27.738 1.00 50.81 99 ALA A N 1
ATOM 666 C CA . ALA A 1 99 ? -25.082 26.392 -28.634 1.00 50.81 99 ALA A CA 1
ATOM 667 C C . ALA A 1 99 ? -24.814 27.914 -28.736 1.00 50.81 99 ALA A C 1
ATOM 669 O O . ALA A 1 99 ? -25.684 28.730 -28.439 1.00 50.81 99 ALA A O 1
ATOM 670 N N . GLY A 1 100 ? -23.636 28.263 -29.273 1.00 43.84 100 GLY A N 1
ATOM 671 C CA . GLY A 1 100 ? -23.205 29.609 -29.699 1.00 43.84 100 GLY A CA 1
ATOM 672 C C . GLY A 1 100 ? -21.852 29.979 -29.066 1.00 43.84 100 GLY A C 1
ATOM 673 O O . GLY A 1 100 ? -21.654 29.724 -27.891 1.00 43.84 100 GLY A O 1
ATOM 674 N N . ALA A 1 101 ? -20.842 30.548 -29.723 1.00 45.62 101 ALA A N 1
ATOM 675 C CA . ALA A 1 101 ? -20.779 31.235 -30.998 1.00 45.62 101 ALA A CA 1
ATOM 676 C C . ALA A 1 101 ? -19.329 31.243 -31.531 1.00 45.62 101 ALA A C 1
ATOM 678 O O . ALA A 1 101 ? -18.357 31.295 -30.781 1.00 45.62 101 ALA A O 1
ATOM 679 N N . THR A 1 102 ? -19.226 31.225 -32.854 1.00 48.84 102 THR A N 1
ATOM 680 C CA . THR A 1 102 ? -18.095 31.655 -33.685 1.00 48.84 102 THR A CA 1
ATOM 681 C C . THR A 1 102 ? -17.624 33.076 -33.358 1.00 48.84 102 THR A C 1
ATOM 683 O O . THR A 1 102 ? -18.454 33.971 -33.213 1.00 48.84 102 THR A O 1
ATOM 686 N N . GLY A 1 103 ? -16.307 33.313 -33.364 1.00 44.06 103 GLY A N 1
ATOM 687 C CA . GLY A 1 103 ? -15.734 34.662 -33.322 1.00 44.06 103 GLY A CA 1
ATOM 688 C C . GLY A 1 103 ? -14.238 34.709 -33.661 1.00 44.06 103 GLY A C 1
ATOM 689 O O . GLY A 1 103 ? -13.417 34.345 -32.830 1.00 44.06 103 GLY A O 1
ATOM 690 N N . ASN A 1 104 ? -13.943 35.127 -34.900 1.00 50.34 104 ASN A N 1
ATOM 691 C CA . ASN A 1 104 ? -12.756 35.814 -35.454 1.00 50.34 104 ASN A CA 1
ATOM 692 C C . ASN A 1 104 ? -11.573 36.067 -34.490 1.00 50.34 104 ASN A C 1
ATOM 694 O O . ASN A 1 104 ? -11.746 36.604 -33.407 1.00 50.34 104 ASN A O 1
ATOM 698 N N . GLY A 1 105 ? -10.321 35.773 -34.842 1.00 50.62 105 GLY A N 1
ATOM 699 C CA . GLY A 1 105 ? -9.640 36.342 -36.006 1.00 50.62 105 GLY A CA 1
ATOM 700 C C . GLY A 1 105 ? -8.932 37.645 -35.616 1.00 50.62 105 GLY A C 1
ATOM 701 O O . GLY A 1 105 ? -9.466 38.723 -35.845 1.00 50.62 105 GLY A O 1
ATOM 702 N N . ALA A 1 106 ? -7.733 37.535 -35.038 1.00 49.25 106 ALA A N 1
ATOM 703 C CA . ALA A 1 106 ? -6.789 38.638 -34.870 1.00 49.25 106 ALA A CA 1
ATOM 704 C C . ALA A 1 106 ? -5.364 38.101 -35.111 1.00 49.25 106 ALA A C 1
ATOM 706 O O . ALA A 1 106 ? -4.983 37.125 -34.458 1.00 49.25 106 ALA A O 1
ATOM 707 N N . PRO A 1 107 ? -4.585 38.658 -36.057 1.00 65.31 107 PRO A N 1
ATOM 708 C CA . PRO A 1 107 ? -3.187 38.282 -36.219 1.00 65.31 107 PRO A CA 1
ATOM 709 C C . PRO A 1 107 ? -2.367 38.836 -35.041 1.00 65.31 107 PRO A C 1
ATOM 711 O O . PRO A 1 107 ? -2.559 39.997 -34.670 1.00 65.31 107 PRO A O 1
ATOM 714 N N . PRO A 1 108 ? -1.460 38.047 -34.440 1.00 69.19 108 PRO A N 1
ATOM 715 C CA . PRO A 1 108 ? -0.537 38.573 -33.447 1.00 69.19 108 PRO A CA 1
ATOM 716 C C . PRO A 1 108 ? 0.410 39.572 -34.119 1.00 69.19 108 PRO A C 1
ATOM 718 O O . PRO A 1 108 ? 1.005 39.292 -35.160 1.00 69.19 108 PRO A O 1
ATOM 721 N N . THR A 1 109 ? 0.519 40.754 -33.524 1.00 59.84 109 THR A N 1
ATOM 722 C CA . THR A 1 109 ? 1.512 41.769 -33.877 1.00 59.84 109 THR A CA 1
ATOM 723 C C . THR A 1 109 ? 2.928 41.213 -33.687 1.00 59.84 109 THR A C 1
ATOM 725 O O . THR A 1 109 ? 3.157 40.496 -32.709 1.00 59.84 109 THR A O 1
ATOM 728 N N . PRO A 1 110 ? 3.883 41.533 -34.579 1.00 63.22 110 PRO A N 1
ATOM 729 C CA . PRO A 1 110 ? 5.288 41.219 -34.356 1.00 63.22 110 PRO A CA 1
ATOM 730 C C . PRO A 1 110 ? 5.772 42.010 -33.136 1.00 63.22 110 PRO A C 1
ATOM 732 O O . PRO A 1 110 ? 5.703 43.235 -33.112 1.00 63.22 110 PRO A O 1
ATOM 735 N N . PHE A 1 111 ? 6.183 41.294 -32.094 1.00 56.88 111 PHE A N 1
ATOM 736 C CA . PHE A 1 111 ? 6.878 41.874 -30.955 1.00 56.88 111 PHE A CA 1
ATOM 737 C C . PHE A 1 111 ? 8.315 42.169 -31.394 1.00 56.88 111 PHE A C 1
ATOM 739 O O . PHE A 1 111 ? 9.116 41.251 -31.565 1.00 56.88 111 PHE A O 1
ATOM 746 N N . ASP A 1 112 ? 8.606 43.450 -31.616 1.00 61.16 112 ASP A N 1
ATOM 747 C CA . ASP A 1 112 ? 9.961 43.996 -31.675 1.00 61.16 112 ASP A CA 1
ATOM 748 C C . ASP A 1 112 ? 10.565 43.965 -30.259 1.00 61.16 112 ASP A C 1
ATOM 750 O O . ASP A 1 112 ? 10.556 44.960 -29.537 1.00 61.16 112 ASP A O 1
ATOM 754 N N . ASP A 1 113 ? 11.062 42.799 -29.844 1.00 59.72 113 ASP A N 1
ATOM 755 C CA . ASP A 1 113 ? 11.843 42.617 -28.615 1.00 59.72 113 ASP A CA 1
ATOM 756 C C . ASP A 1 113 ? 13.337 42.450 -28.959 1.00 59.72 113 ASP A C 1
ATOM 758 O O . ASP A 1 113 ? 13.978 41.455 -28.626 1.00 59.72 113 ASP A O 1
ATOM 762 N N . ASP A 1 114 ? 13.923 43.468 -29.600 1.00 58.72 114 ASP A N 1
ATOM 763 C CA . ASP A 1 114 ? 15.383 43.675 -29.694 1.00 58.72 114 ASP A CA 1
ATOM 764 C C . ASP A 1 114 ? 15.943 44.269 -28.378 1.00 58.72 114 ASP A C 1
ATOM 766 O O . ASP A 1 114 ? 16.776 45.179 -28.345 1.00 58.72 114 ASP A O 1
ATOM 770 N N . ALA A 1 115 ? 15.475 43.759 -27.236 1.00 60.69 115 ALA A N 1
ATOM 771 C CA . ALA A 1 115 ? 16.064 44.055 -25.940 1.00 60.69 115 ALA A CA 1
ATOM 772 C C . ALA A 1 115 ? 17.234 43.090 -25.712 1.00 60.69 115 ALA A C 1
ATOM 774 O O . ALA A 1 115 ? 17.036 4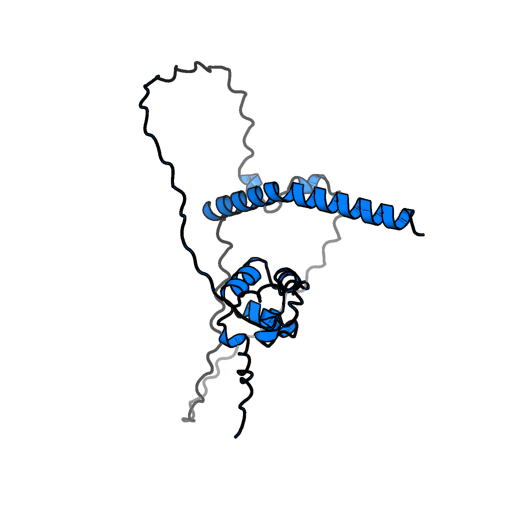1.928 -25.362 1.00 60.69 115 ALA A O 1
ATOM 775 N N . ALA A 1 116 ? 18.447 43.595 -25.960 1.00 65.44 116 ALA A N 1
ATOM 776 C CA . ALA A 1 116 ? 19.755 43.021 -25.638 1.00 65.44 116 ALA A CA 1
ATOM 777 C C . ALA A 1 116 ? 19.694 41.782 -24.723 1.00 65.44 116 ALA A C 1
ATOM 779 O O . ALA A 1 116 ? 19.630 41.898 -23.496 1.00 65.44 116 ALA A O 1
ATOM 780 N N . SER A 1 117 ? 19.731 40.592 -25.335 1.00 70.81 117 SER A N 1
ATOM 781 C CA . SER A 1 117 ? 19.821 39.338 -24.591 1.00 70.81 117 SER A CA 1
ATOM 782 C C . SER A 1 117 ? 21.060 39.393 -23.691 1.00 70.81 117 SER A C 1
ATOM 784 O O . SER A 1 117 ? 22.169 39.564 -24.209 1.00 70.81 117 SER A O 1
ATOM 786 N N . PRO A 1 118 ? 20.906 39.284 -22.357 1.00 75.25 118 PRO A N 1
ATOM 787 C CA . PRO A 1 118 ? 22.043 39.285 -21.453 1.00 75.25 118 PRO A CA 1
ATOM 788 C C . PRO A 1 118 ? 22.975 38.141 -21.846 1.00 75.25 118 PRO A C 1
ATOM 790 O O . PRO A 1 118 ? 22.513 37.038 -22.148 1.00 75.25 118 PRO A O 1
ATOM 793 N N . ALA A 1 119 ? 24.280 38.430 -21.876 1.00 76.88 119 ALA A N 1
ATOM 794 C CA . ALA A 1 119 ? 25.316 37.467 -22.221 1.00 76.88 119 ALA A CA 1
ATOM 795 C C . ALA A 1 119 ? 25.051 36.153 -21.478 1.00 76.88 119 ALA A C 1
ATOM 797 O O . ALA A 1 119 ? 25.066 36.108 -20.246 1.00 76.88 119 ALA A O 1
ATOM 798 N N . SER A 1 120 ? 24.724 35.107 -22.240 1.00 72.50 120 SER A N 1
ATOM 799 C CA . SER A 1 120 ? 24.407 33.812 -21.654 1.00 72.50 120 SER A CA 1
ATOM 800 C C . SER A 1 120 ? 25.637 33.326 -20.890 1.00 72.50 120 SER A C 1
ATOM 802 O O . SER A 1 120 ? 26.732 33.341 -21.460 1.00 72.50 120 SER A O 1
ATOM 804 N N . PRO A 1 121 ? 25.495 32.936 -19.611 1.00 72.75 121 PRO A N 1
ATOM 805 C CA . PRO A 1 121 ? 26.624 32.451 -18.836 1.00 72.75 121 PRO A CA 1
ATOM 806 C C . PRO A 1 121 ? 27.230 31.237 -19.539 1.00 72.75 121 PRO A C 1
ATOM 808 O O . PRO A 1 121 ? 26.500 30.399 -20.076 1.00 72.75 121 PRO A O 1
ATOM 811 N N . GLU A 1 122 ? 28.561 31.156 -19.549 1.00 78.69 122 GLU A N 1
ATOM 812 C CA . GLU A 1 122 ? 29.269 30.030 -20.150 1.00 78.69 122 GLU A CA 1
ATOM 813 C C . GLU A 1 122 ? 28.752 28.722 -19.553 1.00 78.69 122 GLU A C 1
ATOM 815 O O . GLU A 1 122 ? 28.817 28.480 -18.345 1.00 78.69 122 GLU A O 1
ATOM 820 N N . ILE A 1 123 ? 28.193 27.880 -20.420 1.00 73.81 123 ILE A N 1
ATOM 821 C CA . ILE A 1 123 ? 27.708 26.564 -20.028 1.00 73.81 123 ILE A CA 1
ATOM 822 C C . ILE A 1 123 ? 28.936 25.766 -19.574 1.00 73.81 123 ILE A C 1
ATOM 824 O O . ILE A 1 123 ? 29.873 25.601 -20.362 1.00 73.81 123 ILE A O 1
ATOM 828 N N . PRO A 1 124 ? 28.966 25.255 -18.330 1.00 68.44 124 PRO A N 1
ATOM 829 C CA . PRO A 1 124 ? 30.102 24.485 -17.854 1.00 68.44 124 PRO A CA 1
ATOM 830 C C . PRO A 1 124 ? 30.309 23.261 -18.747 1.00 68.44 124 PRO A C 1
ATOM 832 O O . PRO A 1 124 ? 29.355 22.586 -19.143 1.00 68.44 124 PRO A O 1
ATOM 835 N N . SER A 1 125 ? 31.572 22.975 -19.067 1.00 68.75 125 SER A N 1
ATOM 836 C CA . SER A 1 125 ? 31.915 21.896 -19.992 1.00 68.75 125 SER A CA 1
ATOM 837 C C . SER A 1 125 ? 31.335 20.546 -19.543 1.00 68.75 125 SER A C 1
ATOM 839 O O . SER A 1 125 ? 31.316 20.200 -18.357 1.00 68.75 125 SER A O 1
ATOM 841 N N . PHE A 1 126 ? 30.911 19.731 -20.510 1.00 62.81 126 PHE A N 1
ATOM 842 C CA . PHE A 1 126 ? 30.348 18.399 -20.262 1.00 62.81 126 PHE A CA 1
ATOM 843 C C . PHE A 1 126 ? 31.328 17.417 -19.594 1.00 62.81 126 PHE A C 1
ATOM 845 O O . PHE A 1 126 ? 30.901 16.362 -19.119 1.00 62.81 126 PHE A O 1
ATOM 852 N N . ALA A 1 127 ? 32.620 17.756 -19.514 1.00 61.25 127 ALA A N 1
ATOM 853 C CA . ALA A 1 127 ? 33.611 16.978 -18.778 1.00 61.25 127 ALA A CA 1
ATOM 854 C C . ALA A 1 127 ? 33.291 16.936 -17.270 1.00 61.25 127 ALA A C 1
ATOM 856 O O . ALA A 1 127 ? 33.338 15.861 -16.674 1.00 61.25 127 ALA A O 1
ATOM 857 N N . SER A 1 128 ? 32.822 18.046 -16.684 1.00 64.25 128 SER A N 1
ATOM 858 C CA . SER A 1 128 ? 32.421 18.114 -15.266 1.00 64.25 128 SER A CA 1
ATOM 859 C C . SER A 1 128 ? 31.181 17.272 -14.932 1.00 64.25 128 SER A C 1
ATOM 861 O O . SER A 1 128 ? 30.945 16.950 -13.772 1.00 64.25 128 SER A O 1
ATOM 863 N N . LEU A 1 129 ? 30.377 16.886 -15.931 1.00 62.66 129 LEU A N 1
ATOM 864 C CA . LEU A 1 129 ? 29.207 16.014 -15.748 1.00 62.66 129 LEU A CA 1
ATOM 865 C C . LEU A 1 129 ? 29.565 14.522 -15.763 1.00 62.66 129 LEU A C 1
ATOM 867 O O . LEU A 1 129 ? 28.775 13.703 -15.289 1.00 62.66 129 LEU A O 1
ATOM 871 N N . ARG A 1 130 ? 30.711 14.143 -16.334 1.00 66.81 130 ARG A N 1
ATOM 872 C CA . ARG A 1 130 ? 31.135 12.736 -16.406 1.00 66.81 130 ARG A CA 1
ATOM 873 C C . ARG A 1 130 ? 32.073 12.328 -15.279 1.00 66.81 130 ARG A C 1
ATOM 875 O O . ARG A 1 130 ? 32.293 11.132 -15.117 1.00 66.81 130 ARG A O 1
ATOM 882 N N . ASP A 1 131 ? 32.567 13.279 -14.489 1.00 63.09 131 ASP A N 1
ATOM 883 C CA . ASP A 1 131 ? 33.301 12.965 -13.269 1.00 63.09 131 ASP A CA 1
ATOM 884 C C . ASP A 1 131 ? 32.346 12.277 -12.261 1.00 63.09 131 ASP A C 1
ATOM 886 O O . ASP A 1 131 ? 31.315 12.857 -11.894 1.00 63.09 131 ASP A O 1
ATOM 890 N N . PRO A 1 132 ? 32.615 11.026 -11.833 1.00 60.41 132 PRO A N 1
ATOM 891 C CA . PRO A 1 132 ? 31.749 10.296 -10.905 1.00 60.41 132 PRO A CA 1
ATOM 892 C C . PRO A 1 132 ? 31.631 10.980 -9.539 1.00 60.41 132 PRO A C 1
ATOM 894 O O . PRO A 1 132 ? 30.691 10.709 -8.792 1.00 60.41 132 PRO A O 1
ATOM 897 N N . ARG A 1 133 ? 32.553 11.894 -9.208 1.00 53.56 133 ARG A N 1
ATOM 898 C CA . ARG A 1 133 ? 32.503 12.720 -7.997 1.00 53.56 133 ARG A CA 1
ATOM 899 C C . ARG A 1 133 ? 31.612 13.939 -8.207 1.00 53.56 133 ARG A C 1
ATOM 901 O O . ARG A 1 133 ? 32.055 15.079 -8.076 1.00 53.56 133 ARG A O 1
ATOM 908 N N . ARG A 1 134 ? 30.339 13.710 -8.532 1.00 52.41 134 ARG A N 1
ATOM 909 C CA . ARG A 1 134 ? 29.342 14.784 -8.575 1.00 52.41 134 ARG A CA 1
ATOM 910 C C . ARG A 1 134 ? 29.203 15.384 -7.180 1.00 52.41 134 ARG A C 1
ATOM 912 O O . ARG A 1 134 ? 28.436 14.884 -6.363 1.00 52.41 134 ARG A O 1
ATOM 919 N N . ARG A 1 135 ? 29.932 16.472 -6.931 1.00 53.41 135 ARG A N 1
ATOM 920 C CA . ARG A 1 135 ? 29.712 17.359 -5.790 1.00 53.41 135 ARG A CA 1
ATOM 921 C C . ARG A 1 135 ? 28.354 18.017 -5.982 1.00 53.41 135 ARG A C 1
ATOM 923 O O . ARG A 1 135 ? 28.217 19.050 -6.630 1.00 53.41 135 ARG A O 1
ATOM 930 N N . THR A 1 136 ? 27.309 17.343 -5.521 1.00 61.50 136 THR A N 1
ATOM 931 C CA . THR A 1 136 ? 25.978 17.936 -5.409 1.00 61.50 136 THR A CA 1
ATOM 932 C C . THR A 1 136 ? 26.068 19.140 -4.477 1.00 61.50 136 THR A C 1
ATOM 934 O O . THR A 1 136 ? 26.867 19.109 -3.553 1.00 61.50 136 THR A O 1
ATOM 937 N N . ALA A 1 137 ? 25.247 20.176 -4.657 1.00 58.31 137 ALA A N 1
ATOM 938 C CA . ALA A 1 137 ? 25.249 21.368 -3.792 1.00 58.31 137 ALA A CA 1
ATOM 939 C C . ALA A 1 137 ? 25.123 21.058 -2.278 1.00 58.31 137 ALA A C 1
ATOM 941 O O . ALA A 1 137 ? 25.509 21.865 -1.440 1.00 58.31 137 ALA A O 1
ATOM 942 N N . LEU A 1 138 ? 24.637 19.863 -1.932 1.00 50.09 138 LEU A N 1
ATOM 943 C CA . LEU A 1 138 ? 24.597 19.313 -0.576 1.00 50.09 138 LEU A CA 1
ATOM 944 C C . LEU A 1 138 ? 25.992 19.042 0.034 1.00 50.09 138 LEU A C 1
ATOM 946 O O . LEU A 1 138 ? 26.135 19.059 1.249 1.00 50.09 138 LEU A O 1
ATOM 950 N N . ASP A 1 139 ? 27.017 18.854 -0.796 1.00 57.19 139 ASP A N 1
ATOM 951 C CA . ASP A 1 139 ? 28.413 18.581 -0.416 1.00 57.19 139 ASP A CA 1
ATOM 952 C C . ASP A 1 139 ? 29.185 19.861 -0.032 1.00 57.19 139 ASP A C 1
ATOM 954 O O . ASP A 1 139 ? 30.284 19.800 0.502 1.00 57.19 139 ASP A O 1
ATOM 958 N N . LEU A 1 140 ? 28.604 21.047 -0.269 1.00 61.44 140 LEU A N 1
ATOM 959 C CA . LEU A 1 140 ? 29.168 22.329 0.180 1.00 61.44 140 LEU A CA 1
ATOM 960 C C . LEU A 1 140 ? 28.770 22.691 1.619 1.00 61.44 140 LEU A C 1
ATOM 962 O O . LEU A 1 140 ? 29.339 23.612 2.199 1.00 61.44 140 LEU A O 1
ATOM 966 N N . LEU A 1 141 ? 27.791 21.986 2.191 1.00 67.44 141 LEU A N 1
ATOM 967 C CA . LEU A 1 141 ? 27.270 22.228 3.542 1.00 67.44 141 LEU A CA 1
ATOM 968 C C . LEU A 1 141 ? 27.792 21.223 4.578 1.00 67.44 141 LEU A C 1
ATOM 970 O O . LEU A 1 141 ? 27.523 21.387 5.766 1.00 67.44 141 LEU A O 1
ATOM 974 N N . VAL A 1 142 ? 28.534 20.200 4.148 1.00 69.38 142 VAL A N 1
ATOM 975 C CA . VAL A 1 142 ? 29.109 19.180 5.029 1.00 69.38 142 VAL A CA 1
ATOM 976 C C . VAL A 1 142 ? 30.621 19.412 5.109 1.00 69.38 142 VAL A C 1
ATOM 978 O O . VAL A 1 142 ? 31.308 19.249 4.102 1.00 69.38 142 VAL A O 1
ATOM 981 N N . PRO A 1 143 ? 31.165 19.812 6.273 1.00 68.31 143 PRO A N 1
ATOM 982 C CA . PRO A 1 143 ? 32.607 19.867 6.489 1.00 68.31 143 PRO A CA 1
ATOM 983 C C . PRO A 1 143 ? 33.231 18.514 6.143 1.00 68.31 143 PRO A C 1
ATOM 985 O O . PRO A 1 143 ? 32.779 17.481 6.641 1.00 68.31 143 PRO A O 1
ATOM 988 N N . ALA A 1 144 ? 34.233 18.523 5.262 1.00 61.38 144 ALA A N 1
ATOM 989 C CA . ALA A 1 144 ? 34.877 17.302 4.802 1.00 61.38 144 ALA A CA 1
ATOM 990 C C . ALA A 1 144 ? 35.418 16.510 6.009 1.00 61.38 144 ALA A C 1
ATOM 992 O O . ALA A 1 144 ? 36.155 17.083 6.816 1.00 61.38 144 ALA A O 1
ATOM 993 N N . PRO A 1 145 ? 35.062 15.221 6.161 1.00 66.44 145 PRO A N 1
ATOM 994 C CA . PRO A 1 145 ? 35.686 14.378 7.167 1.00 66.44 145 PRO A CA 1
ATOM 995 C C . PRO A 1 145 ? 37.177 14.233 6.845 1.00 66.44 145 PRO A C 1
ATOM 997 O O . PRO A 1 145 ? 37.553 14.029 5.688 1.00 66.44 145 PRO A O 1
ATOM 1000 N N . ASP A 1 146 ? 38.003 14.361 7.882 1.00 71.25 146 ASP A N 1
ATOM 1001 C CA . ASP A 1 146 ? 39.453 14.166 7.840 1.00 71.25 146 ASP A CA 1
ATOM 1002 C C . ASP A 1 146 ? 39.757 12.825 7.140 1.00 71.25 146 ASP A C 1
ATOM 1004 O O . ASP A 1 146 ? 39.151 11.808 7.513 1.00 71.25 146 ASP A O 1
ATOM 1008 N N . PRO A 1 147 ? 40.584 12.787 6.075 1.00 71.25 147 PRO A N 1
ATOM 1009 C CA . PRO A 1 147 ? 40.816 11.563 5.323 1.00 71.25 147 PRO A CA 1
ATOM 1010 C C . PRO A 1 147 ? 41.356 10.475 6.249 1.00 71.25 147 PRO A C 1
ATOM 1012 O O . PRO A 1 147 ? 42.459 10.573 6.784 1.00 71.25 147 PRO A O 1
ATOM 1015 N N . ALA A 1 148 ? 40.564 9.414 6.413 1.00 70.62 148 ALA A N 1
ATOM 1016 C CA . ALA A 1 148 ? 41.002 8.221 7.114 1.00 70.62 148 ALA A CA 1
ATOM 1017 C C . ALA A 1 148 ? 42.287 7.682 6.452 1.00 70.62 148 ALA A C 1
ATOM 1019 O O . ALA A 1 148 ? 42.388 7.703 5.218 1.00 70.62 148 ALA A O 1
ATOM 1020 N N . PRO A 1 149 ? 43.265 7.202 7.243 1.00 76.62 149 PRO A N 1
ATOM 1021 C CA . PRO A 1 149 ? 44.487 6.618 6.708 1.00 76.62 149 PRO A CA 1
ATOM 1022 C C . PRO A 1 149 ? 44.137 5.492 5.733 1.00 76.62 149 PRO A C 1
ATOM 1024 O O . PRO A 1 149 ? 43.226 4.699 5.982 1.00 76.62 149 PRO A O 1
ATOM 1027 N N . ALA A 1 150 ? 44.838 5.464 4.598 1.00 74.25 150 ALA A N 1
ATOM 1028 C CA . ALA A 1 150 ? 44.606 4.483 3.550 1.00 74.25 150 ALA A CA 1
ATOM 1029 C C . ALA A 1 150 ? 44.679 3.059 4.136 1.00 74.25 150 ALA A C 1
ATOM 1031 O O . ALA A 1 150 ? 45.629 2.763 4.864 1.00 74.25 150 ALA A O 1
ATOM 1032 N N . PRO A 1 151 ? 43.696 2.185 3.851 1.00 72.06 151 PRO A N 1
ATOM 1033 C CA . PRO A 1 151 ? 43.771 0.798 4.279 1.00 72.06 151 PRO A CA 1
ATOM 1034 C C . PRO A 1 151 ? 44.971 0.122 3.611 1.00 72.06 151 PRO A C 1
ATOM 1036 O O . PRO A 1 151 ? 45.209 0.316 2.415 1.00 72.06 151 PRO A O 1
ATOM 1039 N N . ASP A 1 152 ? 45.703 -0.670 4.395 1.00 73.81 152 ASP A N 1
ATOM 1040 C CA . ASP A 1 152 ? 46.800 -1.501 3.905 1.00 73.81 152 ASP A CA 1
ATOM 1041 C C . ASP A 1 152 ? 46.321 -2.362 2.721 1.00 73.81 152 ASP A C 1
ATOM 1043 O O . ASP A 1 152 ? 45.206 -2.903 2.759 1.00 73.81 152 ASP A O 1
ATOM 1047 N N . PRO A 1 153 ? 47.126 -2.489 1.651 1.00 71.12 153 PRO A N 1
ATOM 1048 C CA . PRO A 1 153 ? 46.751 -3.266 0.483 1.00 71.12 153 PRO A CA 1
ATOM 1049 C C . PRO A 1 153 ? 46.489 -4.720 0.887 1.00 71.12 153 PRO A C 1
ATOM 1051 O O . PRO A 1 153 ? 47.351 -5.399 1.442 1.00 71.12 153 PRO A O 1
ATOM 1054 N N . ALA A 1 154 ? 45.278 -5.200 0.594 1.00 69.56 154 ALA A N 1
ATOM 1055 C CA . ALA A 1 154 ? 44.912 -6.590 0.814 1.00 69.56 154 ALA A CA 1
ATOM 1056 C C . ALA A 1 154 ? 45.856 -7.524 0.027 1.00 69.56 154 ALA A C 1
ATOM 1058 O O . ALA A 1 154 ? 46.206 -7.213 -1.117 1.00 69.56 154 ALA A O 1
ATOM 1059 N N . PRO A 1 155 ? 46.258 -8.671 0.605 1.00 69.50 155 PRO A N 1
ATOM 1060 C CA . PRO A 1 155 ? 47.114 -9.630 -0.075 1.00 69.50 155 PRO A CA 1
ATOM 1061 C C . PRO A 1 155 ? 46.427 -10.160 -1.337 1.00 69.50 155 PRO A C 1
ATOM 1063 O O . PRO A 1 155 ? 45.251 -10.528 -1.329 1.00 69.50 155 PRO A O 1
ATOM 1066 N N . VAL A 1 156 ? 47.189 -10.179 -2.429 1.00 76.31 156 VAL A N 1
ATOM 1067 C CA . VAL A 1 156 ? 46.785 -10.719 -3.729 1.00 76.31 156 VAL A CA 1
ATOM 1068 C C . VAL A 1 156 ? 46.419 -12.200 -3.556 1.00 76.31 156 VAL A C 1
ATOM 1070 O O . VAL A 1 156 ? 47.258 -12.958 -3.068 1.00 76.31 156 VAL A O 1
ATOM 1073 N N . PRO A 1 157 ? 45.202 -12.640 -3.926 1.00 65.81 157 PRO A N 1
ATOM 1074 C CA . PRO A 1 157 ? 44.841 -14.048 -3.848 1.00 65.81 157 PRO A CA 1
ATOM 1075 C C . PRO A 1 157 ? 45.667 -14.865 -4.846 1.00 65.81 157 PRO A C 1
ATOM 1077 O O . PRO A 1 157 ? 45.745 -14.549 -6.034 1.00 65.81 157 PRO A O 1
ATOM 1080 N N . GLU A 1 158 ? 46.287 -15.916 -4.323 1.00 65.88 158 GLU A N 1
ATOM 1081 C CA . GLU A 1 158 ? 47.082 -16.897 -5.052 1.00 65.88 158 GLU A CA 1
ATOM 1082 C C . GLU A 1 158 ? 46.201 -17.652 -6.075 1.00 65.88 158 GLU A C 1
ATOM 1084 O O . GLU A 1 158 ? 45.052 -17.994 -5.770 1.00 65.88 158 GLU A O 1
ATOM 1089 N N . PRO A 1 159 ? 46.681 -17.881 -7.311 1.00 66.31 159 PRO A N 1
ATOM 1090 C CA . PRO A 1 159 ? 45.887 -18.501 -8.366 1.00 66.31 159 PRO A CA 1
ATOM 1091 C C . PRO A 1 159 ? 45.589 -19.972 -8.049 1.00 66.31 159 PRO A C 1
ATOM 1093 O O . PRO A 1 159 ? 46.491 -20.774 -7.816 1.00 66.31 159 PRO A O 1
ATOM 1096 N N . ALA A 1 160 ? 44.304 -20.333 -8.082 1.00 61.22 160 ALA A N 1
ATOM 1097 C CA . ALA A 1 160 ? 43.848 -21.707 -7.905 1.00 61.22 160 ALA A CA 1
ATOM 1098 C C . ALA A 1 160 ? 44.402 -22.634 -9.013 1.00 61.22 160 ALA A C 1
ATOM 1100 O O . ALA A 1 160 ? 44.442 -22.233 -10.182 1.00 61.22 160 ALA A O 1
ATOM 1101 N N . PRO A 1 161 ? 44.797 -23.878 -8.682 1.00 61.06 161 PRO A N 1
ATOM 1102 C CA . PRO A 1 161 ? 45.323 -24.827 -9.656 1.00 61.06 161 PRO A CA 1
ATOM 1103 C C . PRO A 1 161 ? 44.237 -25.291 -10.638 1.00 61.06 161 PRO A C 1
ATOM 1105 O O . PRO A 1 161 ? 43.088 -25.537 -10.268 1.00 61.06 161 PRO A O 1
ATOM 1108 N N . ALA A 1 162 ? 44.627 -25.418 -11.907 1.00 57.81 162 ALA A N 1
ATOM 1109 C CA . ALA A 1 162 ? 43.781 -25.896 -12.993 1.00 57.81 162 ALA A CA 1
ATOM 1110 C C . ALA A 1 162 ? 43.320 -27.352 -12.761 1.00 57.81 162 ALA A C 1
ATOM 1112 O O . ALA A 1 162 ? 44.128 -28.184 -12.338 1.00 57.81 162 ALA A O 1
ATOM 1113 N N . PRO A 1 163 ? 42.055 -27.701 -13.067 1.00 59.25 163 PRO A N 1
ATOM 1114 C CA . PRO A 1 163 ? 41.589 -29.078 -12.977 1.00 59.25 163 PRO A CA 1
ATOM 1115 C C . PRO A 1 163 ? 42.229 -29.926 -14.082 1.00 59.25 163 PRO A C 1
ATOM 1117 O O . PRO A 1 163 ? 42.107 -29.632 -15.272 1.00 59.25 163 PRO A O 1
ATOM 1120 N N . ALA A 1 164 ? 42.917 -30.988 -13.666 1.00 51.91 164 ALA A N 1
ATOM 1121 C CA . ALA A 1 164 ? 43.475 -31.998 -14.549 1.00 51.91 164 ALA A CA 1
ATOM 1122 C C . ALA A 1 164 ? 42.354 -32.722 -15.310 1.00 51.91 164 ALA A C 1
ATOM 1124 O O . ALA A 1 164 ? 41.383 -33.200 -14.722 1.00 51.91 164 ALA A O 1
ATOM 1125 N N . ALA A 1 165 ? 42.516 -32.808 -16.629 1.00 54.56 165 ALA A N 1
ATOM 1126 C CA . ALA A 1 165 ? 41.693 -33.619 -17.508 1.00 54.56 165 ALA A CA 1
ATOM 1127 C C . ALA A 1 165 ? 41.873 -35.106 -17.161 1.00 54.56 165 ALA A C 1
ATOM 1129 O O . ALA A 1 165 ? 42.896 -35.709 -17.479 1.00 54.56 165 ALA A O 1
ATOM 1130 N N . GLY A 1 166 ? 40.875 -35.685 -16.496 1.00 46.66 166 GLY A N 1
ATOM 1131 C CA . GLY A 1 166 ? 40.734 -37.125 -16.319 1.00 46.66 166 GLY A CA 1
ATOM 1132 C C . GLY A 1 166 ? 39.711 -37.673 -17.307 1.00 46.66 166 GLY A C 1
ATOM 1133 O O . GLY A 1 166 ? 38.509 -37.513 -17.114 1.00 46.66 166 GLY A O 1
ATOM 1134 N N . THR A 1 167 ? 40.192 -38.315 -18.367 1.00 57.44 167 THR A N 1
ATOM 1135 C CA . THR A 1 167 ? 39.433 -39.234 -19.218 1.00 57.44 167 THR A CA 1
ATOM 1136 C C . THR A 1 167 ? 39.194 -40.538 -18.454 1.00 57.44 167 THR A C 1
ATOM 1138 O O . THR A 1 167 ? 40.140 -41.258 -18.145 1.00 57.44 167 THR A O 1
ATOM 1141 N N . GLY A 1 168 ? 37.934 -40.855 -18.158 1.00 41.75 168 GLY A N 1
ATOM 1142 C CA . GLY A 1 168 ? 37.513 -42.140 -17.592 1.00 41.75 168 GLY A CA 1
ATOM 1143 C C . GLY A 1 168 ? 36.272 -42.653 -18.329 1.00 41.75 168 GLY A C 1
ATOM 1144 O O . GLY A 1 168 ? 35.387 -41.841 -18.604 1.00 41.75 168 GLY A O 1
ATOM 1145 N N . PRO A 1 169 ? 36.219 -43.942 -18.713 1.00 57.97 169 PRO A N 1
ATOM 1146 C CA . PRO A 1 169 ? 35.189 -44.476 -19.590 1.00 57.97 169 PRO A CA 1
ATOM 1147 C C . PRO A 1 169 ? 33.857 -44.716 -18.873 1.00 57.97 169 PRO A C 1
ATOM 1149 O O . PRO A 1 169 ? 33.794 -44.994 -17.679 1.00 57.97 169 PRO A O 1
ATOM 1152 N N . ASP A 1 170 ? 32.826 -44.609 -19.699 1.00 54.56 170 ASP A N 1
ATOM 1153 C CA . ASP A 1 170 ? 31.399 -44.846 -19.517 1.00 54.56 170 ASP A CA 1
ATOM 1154 C C . ASP A 1 170 ? 31.064 -46.194 -18.840 1.00 54.56 170 ASP A C 1
ATOM 1156 O O . ASP A 1 170 ? 31.437 -47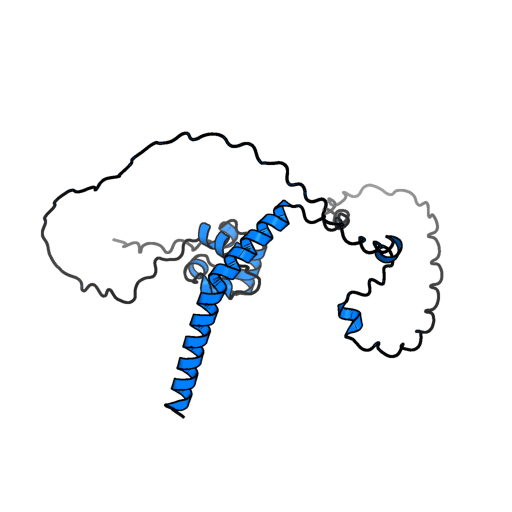.247 -19.368 1.00 54.56 170 ASP A O 1
ATOM 1160 N N . PRO A 1 171 ? 30.322 -46.186 -17.715 1.00 56.88 171 PRO A N 1
ATOM 1161 C CA . PRO A 1 171 ? 29.477 -47.293 -17.320 1.00 56.88 171 PRO A CA 1
ATOM 1162 C C . PRO A 1 171 ? 28.001 -46.863 -17.357 1.00 56.88 171 PRO A C 1
ATOM 1164 O O . PRO A 1 171 ? 27.503 -46.141 -16.496 1.00 56.88 171 PRO A O 1
ATOM 1167 N N . GLU A 1 172 ? 27.300 -47.383 -18.357 1.00 48.66 172 GLU A N 1
ATOM 1168 C CA . GLU A 1 172 ? 26.116 -48.211 -18.130 1.00 48.66 172 GLU A CA 1
ATOM 1169 C C . GLU A 1 172 ? 24.977 -47.574 -17.305 1.00 48.66 172 GLU A C 1
ATOM 1171 O O . GLU A 1 172 ? 24.833 -47.754 -16.099 1.00 48.66 172 GLU A O 1
ATOM 1176 N N . SER A 1 173 ? 24.109 -46.865 -18.031 1.00 54.88 173 SER A N 1
ATOM 1177 C CA . SER A 1 173 ? 22.640 -46.937 -17.954 1.00 54.88 173 SER A CA 1
ATOM 1178 C C . SER A 1 173 ? 22.011 -47.306 -16.600 1.00 54.88 173 SER A C 1
ATOM 1180 O O . SER A 1 173 ? 21.466 -48.395 -16.426 1.00 54.88 173 SER A O 1
ATOM 1182 N N . ALA A 1 174 ? 21.937 -46.332 -15.693 1.00 56.00 174 ALA A N 1
ATOM 1183 C CA . ALA A 1 174 ? 20.887 -46.272 -14.676 1.00 56.00 174 ALA A CA 1
ATOM 1184 C C . ALA A 1 174 ? 19.786 -45.286 -15.127 1.00 56.00 174 ALA A C 1
ATOM 1186 O O . ALA A 1 174 ? 20.111 -44.246 -15.713 1.00 56.00 174 ALA A O 1
ATOM 1187 N N . PRO A 1 175 ? 18.487 -45.557 -14.878 1.00 57.94 175 PRO A N 1
ATOM 1188 C CA . PRO A 1 175 ? 17.413 -44.621 -15.196 1.00 57.94 175 PRO A CA 1
ATOM 1189 C C . PRO A 1 175 ? 17.597 -43.332 -14.389 1.00 57.94 175 PRO A C 1
ATOM 1191 O O . PRO A 1 175 ? 17.463 -43.294 -13.167 1.00 57.94 175 PRO A O 1
ATOM 1194 N N . ARG A 1 176 ? 17.966 -42.280 -15.116 1.00 52.41 176 ARG A N 1
ATOM 1195 C CA . ARG A 1 176 ? 18.253 -40.935 -14.626 1.00 52.41 176 ARG A CA 1
ATOM 1196 C C . ARG A 1 176 ? 16.982 -40.333 -14.005 1.00 52.41 176 ARG A C 1
ATOM 1198 O O . ARG A 1 176 ? 15.988 -40.225 -14.724 1.00 52.41 176 ARG A O 1
ATOM 1205 N N . PRO A 1 177 ? 16.988 -39.922 -12.722 1.00 63.91 177 PRO A N 1
ATOM 1206 C CA . PRO A 1 177 ? 15.895 -39.133 -12.172 1.00 63.91 177 PRO A CA 1
ATOM 1207 C C . PRO A 1 177 ? 15.760 -37.838 -12.978 1.00 63.91 177 PRO A C 1
ATOM 1209 O O . PRO A 1 177 ? 16.753 -37.198 -13.338 1.00 63.91 177 PRO A O 1
ATOM 1212 N N . GLU A 1 178 ? 14.516 -37.517 -13.308 1.00 58.66 178 GLU A N 1
ATOM 1213 C CA . GLU A 1 178 ? 14.096 -36.327 -14.037 1.00 58.66 178 GLU A CA 1
ATOM 1214 C C . GLU A 1 178 ? 14.751 -35.082 -13.406 1.00 58.66 178 GLU A C 1
ATOM 1216 O O . GLU A 1 178 ? 14.652 -34.892 -12.191 1.00 58.66 178 GLU A O 1
ATOM 1221 N N . PRO A 1 179 ? 15.506 -34.275 -14.174 1.00 62.62 179 PRO A N 1
ATOM 1222 C CA . PRO A 1 179 ? 16.213 -33.136 -13.616 1.00 62.62 179 PRO A CA 1
ATOM 1223 C C . PRO A 1 179 ? 15.188 -32.119 -13.124 1.00 62.62 179 PRO A C 1
ATOM 1225 O O . PRO A 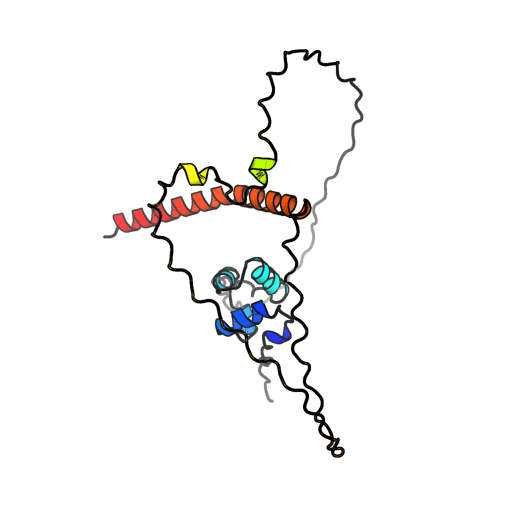1 179 ? 14.412 -31.578 -13.913 1.00 62.62 179 PRO A O 1
ATOM 1228 N N . GLU A 1 180 ? 15.215 -31.836 -11.822 1.00 57.81 180 GLU A N 1
ATOM 1229 C CA . GLU A 1 180 ? 14.529 -30.672 -11.281 1.00 57.81 180 GLU A CA 1
ATOM 1230 C C . GLU A 1 180 ? 14.902 -29.432 -12.110 1.00 57.81 180 GLU A C 1
ATOM 1232 O O . GLU A 1 180 ? 16.069 -29.279 -12.498 1.00 57.81 180 GLU A O 1
ATOM 1237 N N . PRO A 1 181 ? 13.936 -28.544 -12.412 1.00 67.50 181 PRO A N 1
ATOM 1238 C CA . PRO A 1 181 ? 14.191 -27.327 -13.161 1.00 67.50 181 PRO A CA 1
ATOM 1239 C C . PRO A 1 181 ? 15.182 -26.468 -12.377 1.00 67.50 181 PRO A C 1
ATOM 1241 O O . PRO A 1 181 ? 14.826 -25.760 -11.435 1.00 67.50 181 PRO A O 1
ATOM 1244 N N . GLY A 1 182 ? 16.451 -26.561 -12.771 1.00 58.25 182 GLY A N 1
ATOM 1245 C CA . GLY A 1 182 ? 17.524 -25.777 -12.191 1.00 58.25 182 GLY A CA 1
ATOM 1246 C C . GLY A 1 182 ? 17.172 -24.287 -12.240 1.00 58.25 182 GLY A C 1
ATOM 1247 O O . GLY A 1 182 ? 16.519 -23.842 -13.191 1.00 58.25 182 GLY A O 1
ATOM 1248 N N . PRO A 1 183 ? 17.582 -23.500 -11.231 1.00 67.44 183 PRO A N 1
ATOM 1249 C CA . PRO A 1 183 ? 17.341 -22.067 -11.204 1.00 67.44 183 PRO A CA 1
ATOM 1250 C C . PRO A 1 183 ? 17.933 -21.458 -12.473 1.00 67.44 183 PRO A C 1
ATOM 1252 O O . PRO A 1 183 ? 19.152 -21.371 -12.627 1.00 67.44 183 PRO A O 1
ATOM 1255 N N . GLY A 1 184 ? 17.051 -21.089 -13.404 1.00 63.81 184 GLY A N 1
ATOM 1256 C CA . GLY A 1 184 ? 17.438 -20.526 -14.686 1.00 63.81 184 GLY A CA 1
ATOM 1257 C C . GLY A 1 184 ? 18.379 -19.333 -14.496 1.00 63.81 184 GLY A C 1
ATOM 1258 O O . GLY A 1 184 ? 18.329 -18.667 -13.453 1.00 63.81 184 GLY A O 1
ATOM 1259 N N . PRO A 1 185 ? 19.247 -19.055 -15.485 1.00 66.38 185 PRO A N 1
ATOM 1260 C CA . PRO A 1 185 ? 20.211 -17.967 -15.417 1.00 66.38 185 PRO A CA 1
ATOM 1261 C C . PRO A 1 185 ? 19.496 -16.693 -14.970 1.00 66.38 185 PRO A C 1
ATOM 1263 O O . PRO A 1 185 ? 18.561 -16.229 -15.627 1.00 66.38 185 PRO A O 1
ATOM 1266 N N . ARG A 1 186 ? 19.898 -16.168 -13.803 1.00 56.88 186 ARG A N 1
ATOM 1267 C CA . ARG A 1 186 ? 19.341 -14.939 -13.237 1.00 56.88 186 ARG A CA 1
ATOM 1268 C C . ARG A 1 186 ? 19.489 -13.858 -14.293 1.00 56.88 186 ARG A C 1
ATOM 1270 O O . ARG A 1 186 ? 20.596 -13.402 -14.568 1.00 56.88 186 ARG A O 1
ATOM 1277 N N . ARG A 1 187 ? 18.362 -13.498 -14.907 1.00 55.81 187 ARG A N 1
ATOM 1278 C CA . ARG A 1 187 ? 18.271 -12.437 -15.905 1.00 55.81 187 ARG A CA 1
ATOM 1279 C C . ARG A 1 187 ? 19.005 -11.219 -15.334 1.00 55.81 187 ARG A C 1
ATOM 1281 O O . ARG A 1 187 ? 18.634 -10.796 -14.235 1.00 55.81 187 ARG A O 1
ATOM 1288 N N . PRO A 1 188 ? 20.047 -10.694 -16.005 1.00 62.84 188 PRO A N 1
ATOM 1289 C CA . PRO A 1 188 ? 20.783 -9.545 -15.502 1.00 62.84 188 PRO A CA 1
ATOM 1290 C C . PRO A 1 188 ? 19.778 -8.436 -15.214 1.00 62.84 188 PRO A C 1
ATOM 1292 O O . PRO A 1 188 ? 18.900 -8.165 -16.039 1.00 62.84 188 PRO A O 1
ATOM 1295 N N . ALA A 1 189 ? 19.853 -7.886 -14.000 1.00 61.19 189 ALA A N 1
ATOM 1296 C CA . ALA A 1 189 ? 18.970 -6.831 -13.538 1.00 61.19 189 ALA A CA 1
ATOM 1297 C C . ALA A 1 189 ? 18.974 -5.724 -14.593 1.00 61.19 189 ALA A C 1
ATOM 1299 O O . ALA A 1 189 ? 19.996 -5.075 -14.816 1.00 61.19 189 ALA A O 1
ATOM 1300 N N . ALA A 1 190 ? 17.856 -5.596 -15.311 1.00 57.75 190 ALA A N 1
ATOM 1301 C CA . ALA A 1 190 ? 17.719 -4.620 -16.374 1.00 57.75 190 ALA A CA 1
ATOM 1302 C C . ALA A 1 190 ? 18.058 -3.250 -15.786 1.00 57.75 190 ALA A C 1
ATOM 1304 O O . ALA A 1 190 ? 17.504 -2.875 -14.749 1.00 57.75 190 ALA A O 1
ATOM 1305 N N . ALA A 1 191 ? 18.995 -2.547 -16.425 1.00 67.75 191 ALA A N 1
ATOM 1306 C CA . ALA A 1 191 ? 19.374 -1.200 -16.032 1.00 67.75 191 ALA A CA 1
ATOM 1307 C C . ALA A 1 191 ? 18.103 -0.357 -15.814 1.00 67.75 191 ALA A C 1
ATOM 1309 O O . ALA A 1 191 ? 17.127 -0.536 -16.557 1.00 67.75 191 ALA A O 1
ATOM 1310 N N . PRO A 1 192 ? 18.077 0.510 -14.784 1.00 68.62 192 PRO A N 1
ATOM 1311 C CA . PRO A 1 192 ? 16.903 1.305 -14.459 1.00 68.62 192 PRO A CA 1
ATOM 1312 C C . PRO A 1 1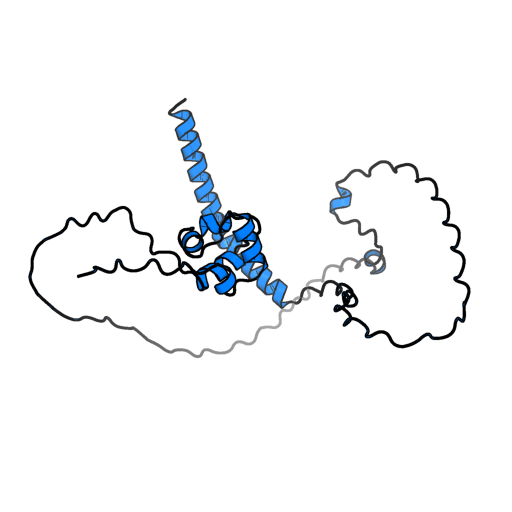92 ? 16.466 2.051 -15.714 1.00 68.62 192 PRO A C 1
ATOM 1314 O O . PRO A 1 192 ? 17.229 2.832 -16.284 1.00 68.62 192 PRO A O 1
ATOM 1317 N N . ARG A 1 193 ? 15.257 1.734 -16.189 1.00 65.81 193 ARG A N 1
ATOM 1318 C CA . ARG A 1 193 ? 14.725 2.362 -17.394 1.00 65.81 193 ARG A CA 1
ATOM 1319 C C . ARG A 1 193 ? 14.657 3.871 -17.141 1.00 65.81 193 ARG A C 1
ATOM 1321 O O . ARG A 1 193 ? 14.215 4.261 -16.056 1.00 65.81 193 ARG A O 1
ATOM 1328 N N . PRO A 1 194 ? 15.115 4.707 -18.088 1.00 76.94 194 PRO A N 1
ATOM 1329 C CA . PRO A 1 194 ? 14.989 6.150 -17.955 1.00 76.94 194 PRO A CA 1
ATOM 1330 C C . PRO A 1 194 ? 13.517 6.488 -17.725 1.00 76.94 194 PRO A C 1
ATOM 1332 O O . PRO A 1 194 ? 12.644 5.880 -18.343 1.00 76.94 194 PRO A O 1
ATOM 1335 N N . ALA A 1 195 ? 13.249 7.406 -16.796 1.00 71.50 195 ALA A N 1
ATOM 1336 C CA . ALA A 1 195 ? 11.889 7.809 -16.476 1.00 71.50 195 ALA A CA 1
ATOM 1337 C C . ALA A 1 195 ? 11.226 8.347 -17.747 1.00 71.50 195 ALA A C 1
ATOM 1339 O O . ALA A 1 195 ? 11.606 9.398 -18.265 1.00 71.50 195 ALA A O 1
ATOM 1340 N N . GLU A 1 196 ? 10.265 7.598 -18.274 1.00 83.81 196 GLU A N 1
ATOM 1341 C CA . GLU A 1 196 ? 9.514 8.032 -19.440 1.00 83.81 196 GLU A CA 1
ATOM 1342 C C . GLU A 1 196 ? 8.607 9.203 -19.044 1.00 83.81 196 GLU A C 1
ATOM 1344 O O . GLU A 1 196 ? 8.131 9.299 -17.910 1.00 83.81 196 GLU A O 1
ATOM 1349 N N . TYR A 1 197 ? 8.321 10.098 -19.993 1.00 67.50 197 TYR A N 1
ATOM 1350 C CA . TYR A 1 197 ? 7.448 11.261 -19.782 1.00 67.50 197 TYR A CA 1
ATOM 1351 C C . TYR A 1 197 ? 6.097 10.898 -19.140 1.00 67.50 197 TYR A C 1
ATOM 1353 O O . TYR A 1 197 ? 5.548 11.677 -18.361 1.00 67.50 197 TYR A O 1
ATOM 1361 N N . ALA A 1 198 ? 5.577 9.696 -19.403 1.00 77.88 198 ALA A N 1
ATOM 1362 C CA . ALA A 1 198 ? 4.349 9.193 -18.794 1.00 77.88 198 ALA A CA 1
ATOM 1363 C C . ALA A 1 198 ? 4.437 9.068 -17.260 1.00 77.88 198 ALA A C 1
ATOM 1365 O O . ALA A 1 198 ? 3.457 9.351 -16.562 1.00 77.88 198 ALA A O 1
ATOM 1366 N N . ASP A 1 199 ? 5.598 8.692 -16.721 1.00 82.38 199 ASP A N 1
ATOM 1367 C CA . ASP A 1 199 ? 5.812 8.588 -15.277 1.00 82.38 199 ASP A CA 1
ATOM 1368 C C . ASP A 1 199 ? 5.907 9.968 -14.630 1.00 82.38 199 ASP A C 1
ATOM 1370 O O . ASP A 1 199 ? 5.340 10.177 -13.556 1.00 82.38 199 ASP A O 1
ATOM 1374 N N . LEU A 1 200 ? 6.520 10.939 -15.313 1.00 85.19 200 LEU A N 1
ATOM 1375 C CA . LEU A 1 200 ? 6.570 12.331 -14.858 1.00 85.19 200 LEU A CA 1
ATOM 1376 C C . LEU A 1 200 ? 5.176 12.964 -14.823 1.00 85.19 200 LEU A C 1
ATOM 1378 O O . LEU A 1 200 ? 4.819 13.607 -13.836 1.00 85.19 200 LEU A O 1
ATOM 1382 N N . VAL A 1 201 ? 4.347 12.724 -15.843 1.00 88.12 201 VAL A N 1
ATOM 1383 C CA . VAL A 1 201 ? 2.955 13.202 -15.868 1.00 88.12 201 VAL A CA 1
ATOM 1384 C C . VAL A 1 201 ? 2.148 12.569 -14.733 1.00 88.12 201 VAL A C 1
ATOM 1386 O O . VAL A 1 201 ? 1.448 13.266 -13.994 1.00 88.12 201 VAL A O 1
ATOM 1389 N N . ARG A 1 202 ? 2.276 11.254 -14.525 1.00 83.31 202 ARG A N 1
ATOM 1390 C CA . ARG A 1 202 ? 1.605 10.562 -13.412 1.00 83.31 202 ARG A CA 1
ATOM 1391 C C . ARG A 1 202 ? 2.089 11.055 -12.049 1.00 83.31 202 ARG A C 1
ATOM 1393 O O . ARG A 1 202 ? 1.274 11.176 -11.131 1.00 83.31 202 ARG A O 1
ATOM 1400 N N . LEU A 1 203 ? 3.381 11.345 -11.909 1.00 84.25 203 LEU A N 1
ATOM 1401 C CA . LEU A 1 203 ? 3.959 11.915 -10.696 1.00 84.25 203 LEU A CA 1
ATOM 1402 C C . LEU A 1 203 ? 3.415 13.326 -10.443 1.00 84.25 203 LEU A C 1
ATOM 1404 O O . LEU A 1 203 ? 2.968 13.600 -9.331 1.00 84.25 203 LEU A O 1
ATOM 1408 N N . GLY A 1 204 ? 3.357 14.173 -11.473 1.00 89.00 204 GLY A N 1
ATOM 1409 C CA . GLY A 1 204 ? 2.802 15.524 -11.393 1.00 89.00 204 GLY A CA 1
ATOM 1410 C C . GLY A 1 204 ? 1.337 15.530 -10.953 1.00 89.00 204 GLY A C 1
ATOM 1411 O O . GLY A 1 204 ? 0.977 16.227 -10.006 1.00 89.00 204 GLY A O 1
ATOM 1412 N N . VAL A 1 205 ? 0.503 14.671 -11.549 1.00 91.56 205 VAL A N 1
ATOM 1413 C CA . VAL A 1 205 ? -0.913 14.529 -11.158 1.00 91.56 205 VAL A CA 1
ATOM 1414 C C . VAL A 1 205 ? -1.052 14.060 -9.706 1.00 91.56 205 VAL A C 1
ATOM 1416 O O . VAL A 1 205 ? -1.911 14.554 -8.969 1.00 91.56 205 VAL A O 1
ATOM 1419 N N . ARG A 1 206 ? -0.203 13.125 -9.256 1.00 84.38 206 ARG A N 1
ATOM 1420 C CA . ARG A 1 206 ? -0.201 12.680 -7.852 1.00 84.38 206 ARG A CA 1
ATOM 1421 C C . ARG A 1 206 ? 0.212 13.798 -6.901 1.00 84.38 206 ARG A C 1
ATOM 1423 O O . ARG A 1 206 ? -0.422 13.937 -5.857 1.00 84.38 206 ARG A O 1
ATOM 1430 N N . LEU A 1 207 ? 1.221 14.589 -7.261 1.00 87.69 207 LEU A N 1
ATOM 1431 C CA . LEU A 1 207 ? 1.695 15.703 -6.444 1.00 87.69 207 LEU A CA 1
ATOM 1432 C C . LEU A 1 207 ? 0.623 16.794 -6.323 1.00 87.69 207 LEU A C 1
ATOM 1434 O O . LEU A 1 207 ? 0.316 17.226 -5.215 1.00 87.69 207 LEU A O 1
ATOM 1438 N N . ALA A 1 208 ? -0.018 17.159 -7.437 1.00 88.50 208 ALA A N 1
ATOM 1439 C CA . ALA A 1 208 ? -1.111 18.130 -7.456 1.00 88.50 208 ALA A CA 1
ATOM 1440 C C . ALA A 1 208 ? -2.283 17.670 -6.578 1.00 88.50 208 ALA A C 1
ATOM 1442 O O . ALA A 1 208 ? -2.775 18.416 -5.732 1.00 88.50 208 ALA A O 1
ATOM 1443 N N . ARG A 1 209 ? -2.689 16.401 -6.700 1.00 86.94 209 ARG A N 1
ATOM 1444 C CA . ARG A 1 209 ? -3.766 15.845 -5.872 1.00 86.94 209 ARG A CA 1
ATOM 1445 C C . ARG A 1 209 ? -3.394 15.803 -4.388 1.00 86.94 209 ARG A C 1
ATOM 1447 O O . ARG A 1 209 ? -4.241 16.088 -3.544 1.00 86.94 209 ARG A O 1
ATOM 1454 N N . ALA A 1 210 ? -2.144 15.477 -4.061 1.00 77.19 210 ALA A N 1
ATOM 1455 C CA . ALA A 1 210 ? -1.655 15.523 -2.687 1.00 77.19 210 ALA A CA 1
ATOM 1456 C C . ALA A 1 210 ? -1.715 16.954 -2.130 1.00 77.19 210 ALA A C 1
ATOM 1458 O O . ALA A 1 210 ? -2.264 17.145 -1.044 1.00 77.19 210 ALA A O 1
ATOM 1459 N N . ALA A 1 211 ? -1.261 17.947 -2.901 1.00 83.69 211 ALA A N 1
ATOM 1460 C CA . ALA A 1 211 ? -1.291 19.360 -2.529 1.00 83.69 211 ALA A CA 1
ATOM 1461 C C . ALA A 1 211 ? -2.716 19.882 -2.284 1.00 83.69 211 ALA A C 1
ATOM 1463 O O . ALA A 1 211 ? -2.926 20.637 -1.343 1.00 83.69 211 ALA A O 1
ATOM 1464 N N . VAL A 1 212 ? -3.713 19.417 -3.043 1.00 87.00 212 VAL A N 1
ATOM 1465 C CA . VAL A 1 212 ? -5.129 19.764 -2.804 1.00 87.00 212 VAL A CA 1
ATOM 1466 C C . VAL A 1 212 ? -5.643 19.188 -1.477 1.00 87.00 212 VAL A C 1
ATOM 1468 O O . VAL A 1 212 ? -6.440 19.816 -0.785 1.00 87.00 212 VAL A O 1
ATOM 1471 N N . THR A 1 213 ? -5.187 17.995 -1.085 1.00 78.19 213 THR A N 1
ATOM 1472 C CA . THR A 1 213 ? -5.673 17.317 0.135 1.00 78.19 213 THR A CA 1
ATOM 1473 C C . THR A 1 213 ? -4.875 17.632 1.405 1.00 78.19 213 THR A C 1
ATOM 1475 O O . THR A 1 213 ? -5.367 17.397 2.512 1.00 78.19 213 THR A O 1
ATOM 1478 N N . ALA A 1 214 ? -3.656 18.160 1.272 1.00 79.56 214 ALA A N 1
ATOM 1479 C CA . ALA A 1 214 ? -2.770 18.452 2.396 1.00 79.56 214 ALA A CA 1
ATOM 1480 C C . ALA A 1 214 ? -3.316 19.530 3.362 1.00 79.56 214 ALA A C 1
ATOM 1482 O O . ALA A 1 214 ? -3.297 19.273 4.569 1.00 79.56 214 ALA A O 1
ATOM 1483 N N . PRO A 1 215 ? -3.884 20.668 2.906 1.00 77.38 215 PRO A N 1
ATOM 1484 C CA . PRO A 1 215 ? -4.366 21.726 3.795 1.00 77.38 215 PRO A CA 1
ATOM 1485 C C . PRO A 1 215 ? -5.473 21.247 4.735 1.00 77.38 215 PRO A C 1
ATOM 1487 O O . PRO A 1 215 ? -5.440 21.532 5.928 1.00 77.38 215 PRO A O 1
ATOM 1490 N N . GLY A 1 216 ? -6.410 20.438 4.229 1.00 79.44 216 GLY A N 1
ATOM 1491 C CA . GLY A 1 216 ? -7.497 19.885 5.041 1.00 79.44 216 GLY A CA 1
ATOM 1492 C C . GLY A 1 216 ? -6.998 18.947 6.142 1.00 79.44 216 GLY A C 1
ATOM 1493 O O . GLY A 1 216 ? -7.524 18.958 7.254 1.00 79.44 216 GLY A O 1
ATOM 1494 N N . ARG A 1 217 ? -5.939 18.167 5.876 1.00 73.44 217 ARG A N 1
ATOM 1495 C CA . ARG A 1 217 ? -5.326 17.305 6.898 1.00 73.44 217 ARG A CA 1
ATOM 1496 C C . ARG A 1 217 ? -4.545 18.099 7.935 1.00 73.44 217 ARG A C 1
ATOM 1498 O O . ARG A 1 217 ? -4.641 17.763 9.110 1.00 73.44 217 ARG A O 1
ATOM 1505 N N . VAL A 1 218 ? -3.817 19.136 7.525 1.00 78.81 218 VAL A N 1
ATOM 1506 C CA . VAL A 1 218 ? -3.084 20.014 8.452 1.00 78.81 218 VAL A CA 1
ATOM 1507 C C . VAL A 1 218 ? -4.060 20.771 9.355 1.00 78.81 218 VAL A C 1
ATOM 1509 O O . VAL A 1 218 ? -3.871 20.782 10.570 1.00 78.81 218 VAL A O 1
ATOM 1512 N N . ALA A 1 219 ? -5.149 21.306 8.796 1.00 83.19 219 ALA A N 1
ATOM 1513 C CA . ALA A 1 219 ? -6.203 21.960 9.567 1.00 83.19 219 ALA A CA 1
ATOM 1514 C C . ALA A 1 219 ? -6.850 20.996 10.576 1.00 83.19 219 ALA A C 1
ATOM 1516 O O . ALA A 1 219 ? -6.958 21.314 11.758 1.00 83.19 219 ALA A O 1
ATOM 1517 N N . LEU A 1 220 ? -7.201 19.779 10.146 1.00 84.56 220 LEU A N 1
ATOM 1518 C CA . LEU A 1 220 ? -7.789 18.777 11.037 1.00 84.56 220 LEU A CA 1
ATOM 1519 C C . LEU A 1 220 ? -6.823 18.342 12.150 1.00 84.56 220 LEU A C 1
ATOM 1521 O O . LEU A 1 220 ? -7.251 18.126 13.284 1.00 84.56 220 LEU A O 1
ATOM 1525 N N . TRP A 1 221 ? -5.528 18.217 11.848 1.00 84.44 221 TRP A N 1
ATOM 1526 C CA . TRP A 1 221 ? -4.516 17.860 12.843 1.00 84.44 221 TRP A CA 1
ATOM 1527 C C . TRP A 1 221 ? -4.312 18.985 13.862 1.00 84.44 221 TRP A C 1
ATOM 1529 O O . TRP A 1 221 ? -4.247 18.706 15.054 1.00 84.44 221 TRP A O 1
ATOM 1539 N N . SER A 1 222 ? -4.317 20.243 13.409 1.00 82.50 222 SER A N 1
ATOM 1540 C CA . SER A 1 222 ? -4.233 21.428 14.270 1.00 82.50 222 SER A CA 1
ATOM 1541 C C . SER A 1 222 ? -5.427 21.546 15.223 1.00 82.50 222 SER A C 1
ATOM 1543 O O . SER A 1 222 ? -5.241 21.783 16.414 1.00 82.50 222 SER A O 1
ATOM 1545 N N . VAL A 1 223 ? -6.651 21.301 14.744 1.00 84.94 223 VAL A N 1
ATOM 1546 C CA . VAL A 1 223 ? -7.844 21.300 15.610 1.00 84.94 223 VAL A CA 1
ATOM 1547 C C . VAL A 1 223 ? -7.761 20.181 16.649 1.00 84.94 223 VAL A C 1
ATOM 1549 O O . VAL A 1 223 ? -8.089 20.379 17.816 1.00 84.94 223 VAL A O 1
ATOM 1552 N N . ARG A 1 224 ? -7.289 18.999 16.250 1.00 83.25 224 ARG A N 1
ATOM 1553 C CA . ARG A 1 224 ? -7.212 17.842 17.146 1.00 83.25 224 ARG A CA 1
ATOM 1554 C C . ARG A 1 224 ? -6.156 18.025 18.239 1.00 83.25 224 ARG A C 1
ATOM 1556 O O . ARG A 1 224 ? -6.439 17.725 19.394 1.00 83.25 224 ARG A O 1
ATOM 1563 N N . THR A 1 225 ? -4.989 18.581 17.906 1.00 85.50 225 THR A N 1
ATOM 1564 C CA . THR A 1 225 ? -3.955 18.902 18.902 1.00 85.50 225 THR A CA 1
ATOM 1565 C C . THR A 1 225 ? -4.404 20.001 19.857 1.00 85.50 225 THR A C 1
ATOM 1567 O O . THR A 1 225 ? -4.146 19.887 21.050 1.00 85.50 225 THR A O 1
ATOM 1570 N N . GLN A 1 226 ? -5.132 21.014 19.377 1.00 82.00 226 GLN A N 1
ATOM 1571 C CA . GLN A 1 226 ? -5.733 22.042 20.236 1.00 82.00 226 GLN A CA 1
ATOM 1572 C C . GLN A 1 226 ? -6.711 21.430 21.251 1.00 82.00 226 GLN A C 1
ATOM 1574 O O . GLN A 1 226 ? -6.640 21.753 22.434 1.00 82.00 226 GLN A O 1
ATOM 1579 N N . VAL A 1 227 ? -7.570 20.500 20.820 1.00 85.50 227 VAL A N 1
ATOM 1580 C CA . VAL A 1 227 ? -8.522 19.801 21.704 1.00 85.50 227 VAL A CA 1
ATOM 1581 C C . VAL A 1 227 ? -7.810 18.932 22.742 1.00 85.50 227 VAL A C 1
ATOM 1583 O O . VAL A 1 227 ? -8.211 18.929 23.906 1.00 85.50 227 VAL A O 1
ATOM 1586 N N . ASP A 1 228 ? -6.747 18.222 22.360 1.00 86.50 228 ASP A N 1
ATOM 1587 C CA . ASP A 1 228 ? -5.976 17.393 23.296 1.00 86.50 228 ASP A CA 1
ATOM 1588 C C . ASP A 1 228 ? -5.206 18.243 24.324 1.00 86.50 228 ASP A C 1
ATOM 1590 O O . ASP A 1 228 ? -5.109 17.867 25.495 1.00 86.50 228 ASP A O 1
ATOM 1594 N N . LEU A 1 229 ? -4.708 19.416 23.921 1.00 87.31 229 LEU A N 1
ATOM 1595 C CA . LEU A 1 229 ? -4.034 20.370 24.809 1.00 87.31 229 LEU A CA 1
ATOM 1596 C C . LEU A 1 229 ? -5.033 21.032 25.773 1.00 87.31 229 LEU A C 1
ATOM 1598 O O . LEU A 1 229 ? -4.762 21.116 26.969 1.00 87.31 229 LEU A O 1
ATOM 1602 N N . LEU A 1 230 ? -6.222 21.400 25.282 1.00 89.06 230 LEU A N 1
ATOM 1603 C CA . LEU A 1 230 ? -7.347 21.861 26.104 1.00 89.06 230 LEU A CA 1
ATOM 1604 C C . LEU A 1 230 ? -7.788 20.793 27.109 1.00 89.06 230 LEU A C 1
ATOM 1606 O O . LEU A 1 230 ? -7.961 21.105 28.283 1.00 89.06 230 LEU A O 1
ATOM 1610 N N . ARG A 1 231 ? -7.908 19.526 26.693 1.00 88.50 231 ARG A N 1
ATOM 1611 C CA . ARG A 1 231 ? -8.209 18.412 27.610 1.00 88.50 231 ARG A CA 1
ATOM 1612 C C . ARG A 1 231 ? -7.136 18.222 28.675 1.00 88.50 231 ARG A C 1
ATOM 1614 O O . ARG A 1 231 ? -7.486 17.956 29.818 1.00 88.50 231 ARG A O 1
ATOM 1621 N N . ARG A 1 232 ? -5.855 18.372 28.322 1.00 87.94 232 ARG A N 1
ATOM 1622 C CA . ARG A 1 232 ? -4.752 18.326 29.296 1.00 87.94 232 ARG A CA 1
ATOM 1623 C C . ARG A 1 232 ? -4.781 19.495 30.279 1.00 87.94 232 ARG A C 1
ATOM 1625 O O . ARG A 1 232 ? -4.436 19.294 31.432 1.00 87.94 232 ARG A O 1
ATOM 1632 N N . LEU A 1 233 ? -5.184 20.687 29.840 1.00 90.75 233 LEU A N 1
ATOM 1633 C CA . LEU A 1 233 ? -5.283 21.871 30.701 1.00 90.75 233 LEU A CA 1
ATOM 1634 C C . LEU A 1 233 ? -6.527 21.865 31.601 1.00 90.75 233 LEU A C 1
ATOM 1636 O O . LEU A 1 233 ? -6.470 22.407 32.698 1.00 90.75 233 LEU A O 1
ATOM 1640 N N . LEU A 1 234 ? -7.638 21.264 31.162 1.00 91.75 234 LEU A N 1
ATOM 1641 C CA . LEU A 1 234 ? -8.884 21.184 31.939 1.00 91.75 234 LEU A CA 1
ATOM 1642 C C . LEU A 1 234 ? -8.954 19.990 32.909 1.00 91.75 234 LEU A C 1
ATOM 1644 O O . LEU A 1 234 ? -9.958 19.845 33.603 1.00 91.75 234 LEU A O 1
ATOM 1648 N N . GLY A 1 235 ? -7.948 19.115 32.946 1.00 75.75 235 GLY A N 1
ATOM 1649 C CA . GLY A 1 235 ? -8.051 17.859 33.692 1.00 75.75 235 GLY A CA 1
ATOM 1650 C C . GLY A 1 235 ? -6.724 17.188 34.020 1.00 75.75 235 GLY A C 1
ATOM 1651 O O . GLY A 1 235 ? -6.609 15.975 33.842 1.00 75.75 235 GLY A O 1
ATOM 1652 N N . ALA A 1 236 ? -5.751 17.972 34.483 1.00 55.53 236 ALA A N 1
ATOM 1653 C CA . ALA A 1 236 ? -4.618 17.498 35.275 1.00 55.53 236 ALA A CA 1
ATOM 1654 C C . ALA A 1 236 ? -4.698 18.117 36.674 1.00 55.53 236 ALA A C 1
ATOM 1656 O O . ALA A 1 236 ? -5.003 19.330 36.747 1.00 55.53 236 ALA A O 1
#

Sequence (236 aa):
MPTSSPGAAPAGTIETLGLPTRAVTALTRAGITDVAALAALTRRELSAVPGLGAGLVTAIRRVVPEPPAVLPGTTVPPATTAADTTPAVTTPAEPAPAAGATGNGAPPTPFDDDAASPASPEIPSFASLRDPRRRTALDLLVPAPDPAPAPDPAPVPEPAPAPAAGTGPDPESAPRPEPEPGPGPRRPAAAPRPAEYADLVRLGVRLARAAVTAPGRVALWSVRTQVDLLRRLLGA

pLDDT: mean 70.81, std 16.98, range [35.31, 96.81]

Foldseek 3Di:
DDDDDPDPDQQDWPVVLVADPQLCVQCVVVVNGGLVSVLADDLVRQCVRPSCDPVSSVVSCVSRPHDDPPPPPDPPPPDDDDDDDDDDDDDDDDDDDDDDDDDDDDDDDDPPPPPDDPDDPPDPDCVLVPPPPPCDVVVVVDDDPDDDPDDDDDDDDDDDDDDDDDDDDDDDDDPDPDDDPPPPDPDPDPDPDPDDVVNVVVVVVVVVVCVVCVVVVVVVVVVVVVVVVVVVVVPD

Organism: NCBI:txid1861